Protein AF-A0A4P5X6A6-F1 (afdb_monomer_lite)

Radius of gyration: 24.71 Å; chains: 1; bounding box: 37×79×48 Å

pLDDT: mean 78.73, std 21.6, range [30.48, 98.06]

Secondary structure (DSSP, 8-state):
---PPPPP-----SS-EEE------SS-----PEEEPTTPPPPPPPPPPP---------EEEETTEEEEEEEETTEEEEEEEETTEEEEEE----TT-SS-SS--EEEEEEEEETTEEEEEEEEEETTEEEEEEEEE-SSSTT-EEEEEEEEES-SS---SEEEEESSS-SPPEEE---S-S-SSSSEEEEEEEEEETTEEEEEP-

Structure (mmCIF, N/CA/C/O backbone):
data_AF-A0A4P5X6A6-F1
#
_entry.id   AF-A0A4P5X6A6-F1
#
loop_
_atom_site.group_PDB
_atom_site.id
_atom_site.type_symbol
_atom_site.label_atom_id
_atom_site.label_alt_id
_atom_site.label_comp_id
_atom_site.label_asym_id
_atom_site.label_entity_id
_atom_site.label_seq_id
_atom_site.pdbx_PDB_ins_code
_atom_site.Cartn_x
_atom_site.Cartn_y
_atom_site.Cartn_z
_atom_site.occupancy
_atom_site.B_iso_or_equiv
_atom_site.auth_seq_id
_atom_site.auth_comp_id
_atom_site.auth_asym_id
_atom_site.auth_atom_id
_atom_site.pdbx_PDB_model_num
ATOM 1 N N . MET A 1 1 ? -6.624 35.171 -3.594 1.00 35.78 1 MET A N 1
ATOM 2 C CA . MET A 1 1 ? -7.248 35.382 -2.273 1.00 35.78 1 MET A CA 1
ATOM 3 C C . MET A 1 1 ? -6.678 36.661 -1.699 1.00 35.78 1 MET A C 1
ATOM 5 O O . MET A 1 1 ? -5.478 36.749 -1.488 1.00 35.78 1 MET A O 1
ATOM 9 N N . THR A 1 2 ? -7.523 37.675 -1.582 1.00 37.94 2 THR A N 1
ATOM 10 C CA . THR A 1 2 ? -7.227 38.998 -1.028 1.00 37.94 2 THR A CA 1
ATOM 11 C C . THR A 1 2 ? -7.145 38.894 0.495 1.00 37.94 2 THR A C 1
ATOM 13 O O . THR A 1 2 ? -8.166 38.686 1.143 1.00 37.94 2 THR A O 1
ATOM 16 N N . GLY A 1 3 ? -5.937 38.973 1.056 1.00 31.77 3 GLY A N 1
ATOM 17 C CA . GLY A 1 3 ? -5.718 38.988 2.503 1.00 31.77 3 GLY A CA 1
ATOM 18 C C . GLY A 1 3 ? -5.727 40.417 3.036 1.00 31.77 3 GLY A C 1
ATOM 19 O O . GLY A 1 3 ? -4.876 41.221 2.662 1.00 31.77 3 GLY A O 1
ATOM 20 N N . THR A 1 4 ? -6.699 40.731 3.885 1.00 30.48 4 THR A N 1
ATOM 21 C CA . THR A 1 4 ? -6.800 41.993 4.629 1.00 30.48 4 THR A CA 1
ATOM 22 C C . THR A 1 4 ? -5.603 42.143 5.581 1.00 30.48 4 THR A C 1
ATOM 24 O O . THR A 1 4 ? -5.330 41.204 6.331 1.00 30.48 4 THR A O 1
ATOM 27 N N . PRO A 1 5 ? -4.885 43.281 5.609 1.00 36.34 5 PRO A N 1
ATOM 28 C CA . PRO A 1 5 ? -3.840 43.505 6.604 1.00 36.34 5 PRO A CA 1
ATOM 29 C C . PRO A 1 5 ? -4.453 43.676 8.004 1.00 36.34 5 PRO A C 1
ATOM 31 O O . PRO A 1 5 ? -5.355 44.490 8.200 1.00 36.34 5 PRO A O 1
ATOM 34 N N . CYS A 1 6 ? -3.956 42.912 8.981 1.00 36.72 6 CYS A N 1
ATOM 35 C CA . CYS A 1 6 ? -4.233 43.144 10.399 1.00 36.72 6 CYS A CA 1
ATOM 36 C C . CYS A 1 6 ? -3.558 44.445 10.856 1.00 36.72 6 CYS A C 1
ATOM 38 O O . CYS A 1 6 ? -2.413 44.716 10.492 1.00 36.72 6 CYS A O 1
ATOM 40 N N . ASN A 1 7 ? -4.281 45.235 11.651 1.00 35.97 7 ASN A N 1
ATOM 41 C CA . ASN A 1 7 ? -3.861 46.550 12.134 1.00 35.97 7 ASN A CA 1
ATOM 42 C C . ASN A 1 7 ? -2.468 46.515 12.781 1.00 35.97 7 ASN A C 1
ATOM 44 O O . ASN A 1 7 ? -2.222 45.750 13.713 1.00 35.97 7 ASN A O 1
ATOM 48 N N . ALA A 1 8 ? -1.577 47.378 12.290 1.00 43.59 8 ALA A N 1
ATOM 49 C CA . ALA A 1 8 ? -0.299 47.670 12.919 1.00 43.59 8 ALA A CA 1
ATOM 50 C C . ALA A 1 8 ? -0.540 48.429 14.231 1.00 43.59 8 ALA A C 1
ATOM 52 O O . ALA A 1 8 ? -1.251 49.433 14.243 1.00 43.59 8 ALA A O 1
ATOM 53 N N . THR A 1 9 ? 0.064 47.976 15.325 1.00 41.62 9 THR A N 1
ATOM 54 C CA . THR A 1 9 ? 0.108 48.751 16.568 1.00 41.62 9 THR A CA 1
ATOM 55 C C . THR A 1 9 ? 1.337 49.656 16.512 1.00 41.62 9 THR A C 1
ATOM 57 O O . THR A 1 9 ? 2.466 49.170 16.554 1.00 41.62 9 THR A O 1
ATOM 60 N N . GLU A 1 10 ? 1.132 50.965 16.374 1.00 39.47 10 GLU A N 1
ATOM 61 C CA . GLU A 1 10 ? 2.205 51.959 16.470 1.00 39.47 10 GLU A CA 1
ATOM 62 C C . GLU A 1 10 ? 2.523 52.226 17.945 1.00 39.47 10 GLU A C 1
ATOM 64 O O . GLU A 1 10 ? 1.651 52.612 18.722 1.00 39.47 10 GLU A O 1
ATOM 69 N N . ALA A 1 11 ? 3.779 52.020 18.339 1.00 41.12 11 ALA A N 1
ATOM 70 C CA . ALA A 1 11 ? 4.297 52.480 19.620 1.00 41.12 11 ALA A CA 1
ATOM 71 C C . ALA A 1 11 ? 5.468 53.430 19.358 1.00 41.12 11 ALA A C 1
ATOM 73 O O . ALA A 1 11 ? 6.483 53.037 18.782 1.00 41.12 11 ALA A O 1
ATOM 74 N N . THR A 1 12 ? 5.316 54.684 19.779 1.00 37.91 12 THR A N 1
ATOM 75 C CA . THR A 1 12 ? 6.337 55.723 19.623 1.00 37.91 12 THR A CA 1
ATOM 76 C C . THR A 1 12 ? 7.118 55.853 20.923 1.00 37.91 12 THR A C 1
ATOM 78 O O . THR A 1 12 ? 6.620 56.405 21.901 1.00 37.91 12 THR A O 1
ATOM 81 N N . ALA A 1 13 ? 8.361 55.382 20.935 1.00 34.59 13 ALA A N 1
ATOM 82 C CA . ALA A 1 13 ? 9.333 55.749 21.956 1.00 34.59 13 ALA A CA 1
ATOM 83 C C . ALA A 1 13 ? 10.640 56.140 21.257 1.00 34.59 13 ALA A C 1
ATOM 85 O O . ALA A 1 13 ? 11.323 55.292 20.696 1.00 34.59 13 ALA A O 1
ATOM 86 N N . GLY A 1 14 ? 10.957 57.439 21.262 1.00 41.12 14 GLY A N 1
ATOM 87 C CA . GLY A 1 14 ? 12.254 57.974 20.835 1.00 41.12 14 GLY A CA 1
ATOM 88 C C . GLY A 1 14 ? 12.587 57.825 19.345 1.00 41.12 14 GLY A C 1
ATOM 89 O O . GLY A 1 14 ? 13.383 56.976 18.968 1.00 41.12 14 GLY A O 1
ATOM 90 N N . GLY A 1 15 ? 12.039 58.702 18.497 1.00 42.12 15 GLY A N 1
ATOM 91 C CA . GLY A 1 15 ? 12.625 59.077 17.195 1.00 42.12 15 GLY A CA 1
ATOM 92 C C . GLY A 1 15 ? 12.678 58.036 16.063 1.00 42.12 15 GLY A C 1
ATOM 93 O O . GLY A 1 15 ? 13.054 58.405 14.953 1.00 42.12 15 GLY A O 1
ATOM 94 N N . GLY A 1 16 ? 12.289 56.779 16.287 1.00 39.41 16 GLY A N 1
ATOM 95 C CA . GLY A 1 16 ? 12.224 55.733 15.260 1.00 39.41 16 GLY A CA 1
ATOM 96 C C . GLY A 1 16 ? 10.829 55.119 15.146 1.00 39.41 16 GLY A C 1
ATOM 97 O O . GLY A 1 16 ? 10.151 54.919 16.151 1.00 39.41 16 GLY A O 1
ATOM 98 N N . VAL A 1 17 ? 10.396 54.806 13.920 1.00 44.00 17 VAL A N 1
ATOM 99 C CA . VAL A 1 17 ? 9.145 54.073 13.672 1.00 44.00 17 VAL A CA 1
ATOM 100 C C . VAL A 1 17 ? 9.478 52.583 13.607 1.00 44.00 17 VAL A C 1
ATOM 102 O O . VAL A 1 17 ? 10.108 52.124 12.654 1.00 44.00 17 VAL A O 1
ATOM 105 N N . ALA A 1 18 ? 9.070 51.819 14.618 1.00 41.31 18 ALA A N 1
ATOM 106 C CA . ALA A 1 18 ? 9.156 50.363 14.592 1.00 41.31 18 ALA A CA 1
ATOM 107 C C . ALA A 1 18 ? 7.885 49.798 13.942 1.00 41.31 18 ALA A C 1
ATOM 109 O O . ALA A 1 18 ? 6.783 49.987 14.454 1.00 41.31 18 ALA A O 1
ATOM 110 N N . ARG A 1 19 ? 8.024 49.099 12.810 1.00 46.19 19 ARG A N 1
ATOM 111 C CA . ARG A 1 19 ? 6.928 48.332 12.200 1.00 46.19 19 ARG A CA 1
ATOM 112 C C . ARG A 1 19 ? 7.218 46.847 12.353 1.00 46.19 19 ARG A C 1
ATOM 114 O O . ARG A 1 19 ? 8.222 46.358 11.846 1.00 46.19 19 ARG A O 1
ATOM 121 N N . SER A 1 20 ? 6.333 46.141 13.050 1.00 41.19 20 SER A N 1
ATOM 122 C CA . SER A 1 20 ? 6.336 44.679 13.105 1.00 41.19 20 SER A CA 1
ATOM 123 C C . SER A 1 20 ? 5.473 44.137 11.968 1.00 41.19 20 SER A C 1
ATOM 125 O O . SER A 1 20 ? 4.327 44.554 11.813 1.00 41.19 20 SER A O 1
ATOM 127 N N . VAL A 1 21 ? 6.017 43.219 11.171 1.00 42.12 21 VAL A N 1
ATOM 128 C CA . VAL A 1 21 ? 5.261 42.465 10.163 1.00 42.12 21 VAL A CA 1
ATOM 129 C C . VAL A 1 21 ? 5.135 41.036 10.673 1.00 42.12 21 VAL A C 1
ATOM 131 O O . VAL A 1 21 ? 6.125 40.313 10.757 1.00 42.12 21 VAL A O 1
ATOM 134 N N . CYS A 1 22 ? 3.920 40.634 11.036 1.00 37.41 22 CYS A N 1
ATOM 135 C CA . CYS A 1 22 ? 3.631 39.270 11.465 1.00 37.41 22 CYS A CA 1
ATOM 136 C C . CYS A 1 22 ? 3.259 38.422 10.245 1.00 37.41 22 CYS A C 1
ATOM 138 O O . CYS A 1 22 ? 2.317 38.755 9.527 1.00 37.41 22 CYS A O 1
ATOM 140 N N . TYR A 1 23 ? 3.961 37.309 10.032 1.00 41.09 23 TYR A N 1
ATOM 141 C CA . TYR A 1 23 ? 3.514 36.271 9.105 1.00 41.09 23 TYR A CA 1
ATOM 142 C C . TYR A 1 23 ? 2.595 35.303 9.849 1.00 41.09 23 TYR A C 1
ATOM 144 O O . TYR A 1 23 ? 2.976 34.735 10.872 1.00 41.09 23 TYR A O 1
ATOM 152 N N . ALA A 1 24 ? 1.372 35.141 9.345 1.00 35.59 24 ALA A N 1
ATOM 153 C CA . ALA A 1 24 ? 0.435 34.156 9.856 1.00 35.59 24 ALA A CA 1
ATOM 154 C C . ALA A 1 24 ? 0.806 32.776 9.301 1.00 35.59 24 ALA A C 1
ATOM 156 O O . ALA A 1 24 ? 0.368 32.410 8.216 1.00 35.59 24 ALA A O 1
ATOM 157 N N . ASP A 1 25 ? 1.601 32.015 10.050 1.00 36.34 25 ASP A N 1
ATOM 158 C CA . ASP A 1 25 ? 1.483 30.561 10.023 1.00 36.34 25 ASP A CA 1
ATOM 159 C C . ASP A 1 25 ? 1.763 29.960 11.410 1.00 36.34 25 ASP A C 1
ATOM 161 O O . ASP A 1 25 ? 2.473 30.514 12.251 1.00 36.34 25 ASP A O 1
ATOM 165 N N . THR A 1 26 ? 1.084 28.858 11.677 1.00 40.47 26 THR A N 1
ATOM 166 C CA . THR A 1 26 ? 0.816 28.269 12.989 1.00 40.47 26 THR A CA 1
ATOM 167 C C . THR A 1 26 ? 2.043 27.620 13.658 1.00 40.47 26 THR A C 1
ATOM 169 O O . THR A 1 26 ? 2.194 26.406 13.585 1.00 40.47 26 THR A O 1
ATOM 172 N N . LYS A 1 27 ? 2.898 28.410 14.347 1.00 35.53 27 LYS A N 1
ATOM 173 C CA . LYS A 1 27 ? 3.743 28.108 15.557 1.00 35.53 27 LYS A CA 1
ATOM 174 C C . LYS A 1 27 ? 4.899 29.140 15.707 1.00 35.53 27 LYS A C 1
ATOM 176 O O . LYS A 1 27 ? 5.090 29.922 14.783 1.00 35.53 27 LYS A O 1
ATOM 181 N N . PRO A 1 28 ? 5.564 29.283 16.885 1.00 41.69 28 PRO A N 1
ATOM 182 C CA . PRO A 1 28 ? 5.933 30.588 17.440 1.00 41.69 28 PRO A CA 1
ATOM 183 C C . PRO A 1 28 ? 6.877 31.380 16.533 1.00 41.69 28 PRO A C 1
ATOM 185 O O . PRO A 1 28 ? 7.966 30.944 16.167 1.00 41.69 28 PRO A O 1
ATOM 188 N N . THR A 1 29 ? 6.390 32.564 16.187 1.00 43.66 29 THR A N 1
ATOM 189 C CA . THR A 1 29 ? 6.917 33.527 15.230 1.00 43.66 29 THR A CA 1
ATOM 190 C C . THR A 1 29 ? 8.286 34.051 15.663 1.00 43.66 29 THR A C 1
ATOM 192 O O . THR A 1 29 ? 8.416 34.655 16.728 1.00 43.66 29 THR A O 1
ATOM 195 N N . ALA A 1 30 ? 9.306 33.891 14.818 1.00 39.62 30 ALA A N 1
ATOM 196 C CA . ALA A 1 30 ? 10.508 34.711 14.907 1.00 39.62 30 ALA A CA 1
ATOM 197 C C . ALA A 1 30 ? 10.119 36.151 14.532 1.00 39.62 30 ALA A C 1
ATOM 199 O O . ALA A 1 30 ? 9.937 36.470 13.358 1.00 39.62 30 ALA A O 1
ATOM 200 N N . ALA A 1 31 ? 9.916 37.010 15.529 1.00 42.03 31 ALA A N 1
ATOM 201 C CA . ALA A 1 31 ? 9.681 38.428 15.301 1.00 42.03 31 ALA A CA 1
ATOM 202 C C . ALA A 1 31 ? 11.011 39.087 14.913 1.00 42.03 31 ALA A C 1
ATOM 204 O O . ALA A 1 31 ? 11.906 39.238 15.744 1.00 42.03 31 ALA A O 1
ATOM 205 N N . VAL A 1 32 ? 11.160 39.454 13.640 1.00 42.06 32 VAL A N 1
ATOM 206 C CA . VAL A 1 32 ? 12.306 40.242 13.175 1.00 42.06 32 VAL A CA 1
ATOM 207 C C . VAL A 1 32 ? 11.913 41.714 13.237 1.00 42.06 32 VAL A C 1
ATOM 209 O O . VAL A 1 32 ? 11.115 42.193 12.432 1.00 42.06 32 VAL A O 1
ATOM 212 N N . THR A 1 33 ? 12.444 42.431 14.225 1.00 42.72 33 THR A N 1
ATOM 213 C CA . THR A 1 33 ? 12.225 43.873 14.380 1.00 42.72 33 THR A CA 1
ATOM 214 C C . THR A 1 33 ? 13.242 44.637 13.542 1.00 42.72 33 THR A C 1
ATOM 216 O O . THR A 1 33 ? 14.444 44.529 13.774 1.00 42.72 33 THR A O 1
ATOM 219 N N . PHE A 1 34 ? 12.764 45.447 12.598 1.00 48.34 34 PHE A N 1
ATOM 220 C CA . PHE A 1 34 ? 13.597 46.375 11.836 1.00 48.34 34 PHE A CA 1
ATOM 221 C C . PHE A 1 34 ? 13.416 47.794 12.382 1.00 48.34 34 PHE A C 1
ATOM 223 O O . PHE A 1 34 ? 12.291 48.278 12.524 1.00 48.34 34 PHE A O 1
ATOM 230 N N . LEU A 1 35 ? 14.525 48.468 12.685 1.00 47.94 35 LEU A N 1
ATOM 231 C CA . LEU A 1 35 ? 14.535 49.892 13.010 1.00 47.94 35 LEU A CA 1
ATOM 232 C C . LEU A 1 35 ? 14.631 50.678 11.700 1.00 47.94 35 LEU A C 1
ATOM 234 O O . LEU A 1 35 ? 15.619 50.551 10.979 1.00 47.94 35 LEU A O 1
ATOM 238 N N . PHE A 1 36 ? 13.608 51.472 11.380 1.00 51.22 36 PHE A N 1
ATOM 239 C CA . PHE A 1 36 ? 13.600 52.307 10.180 1.00 51.22 36 PHE A CA 1
ATOM 240 C C . PHE A 1 36 ? 13.950 53.758 10.510 1.00 51.22 36 PHE A C 1
ATOM 242 O O . PHE A 1 36 ? 13.357 54.372 11.399 1.00 51.22 36 PHE A O 1
ATOM 249 N N . THR A 1 37 ? 14.878 54.321 9.736 1.00 51.16 37 THR A N 1
ATOM 250 C CA . THR A 1 37 ? 15.124 55.766 9.659 1.00 51.16 37 THR A CA 1
ATOM 251 C C . THR A 1 37 ? 14.249 56.355 8.542 1.00 51.16 37 THR A C 1
ATOM 253 O O . THR A 1 37 ? 14.224 55.784 7.445 1.00 51.16 37 THR A O 1
ATOM 256 N N . PRO A 1 38 ? 13.522 57.467 8.759 1.00 43.59 38 PRO A N 1
ATOM 257 C CA . PRO A 1 38 ? 12.720 58.092 7.707 1.00 43.59 38 PRO A CA 1
ATOM 258 C C . PRO A 1 38 ? 13.607 58.533 6.529 1.00 43.59 38 PRO A C 1
ATOM 260 O O . PRO A 1 38 ? 14.575 59.259 6.734 1.00 43.59 38 PRO A O 1
ATOM 263 N N . GLY A 1 39 ? 13.275 58.108 5.304 1.00 55.97 39 GLY A N 1
ATOM 264 C CA . GLY A 1 39 ? 13.970 58.509 4.068 1.00 55.97 39 GLY A CA 1
ATOM 265 C C . GLY A 1 39 ? 14.885 57.454 3.431 1.00 55.97 39 GLY A C 1
ATOM 266 O O . GLY A 1 39 ? 15.361 57.672 2.319 1.00 55.97 39 GLY A O 1
ATOM 267 N N . SER A 1 40 ? 15.097 56.302 4.073 1.00 56.34 40 SER A N 1
ATOM 268 C CA . SER A 1 40 ? 15.884 55.208 3.486 1.00 56.34 40 SER A CA 1
ATOM 269 C C . SER A 1 40 ? 15.032 54.311 2.575 1.00 56.34 40 SER A C 1
ATOM 271 O O . SER A 1 40 ? 13.907 53.964 2.950 1.00 56.34 40 SER A O 1
ATOM 273 N N . PRO A 1 41 ? 15.541 53.889 1.399 1.00 61.41 41 PRO A N 1
ATOM 274 C CA . PRO A 1 41 ? 14.861 52.900 0.570 1.00 61.41 41 PRO A CA 1
ATOM 275 C C . PRO A 1 41 ? 14.731 51.581 1.339 1.00 61.41 41 PRO A C 1
ATOM 277 O O . PRO A 1 41 ? 15.654 51.163 2.040 1.00 61.41 41 PRO A O 1
ATOM 280 N N . MET A 1 42 ? 13.570 50.935 1.220 1.00 62.59 42 MET A N 1
ATOM 281 C CA . MET A 1 42 ? 13.309 49.668 1.898 1.00 62.59 42 MET A CA 1
ATOM 282 C C . MET A 1 42 ? 14.333 48.625 1.415 1.00 62.59 42 MET A C 1
ATOM 284 O O . MET A 1 42 ? 14.453 48.434 0.201 1.00 62.59 42 MET A O 1
ATOM 288 N N . PRO A 1 43 ? 15.083 47.959 2.311 1.00 70.94 43 PRO A N 1
ATOM 289 C CA . PRO A 1 43 ? 15.965 46.885 1.885 1.00 70.94 43 PRO A CA 1
ATOM 290 C C . PRO A 1 43 ? 15.127 45.761 1.253 1.00 70.94 43 PRO A C 1
ATOM 292 O O . PRO A 1 43 ? 13.996 45.519 1.696 1.00 70.94 43 PRO A O 1
ATOM 295 N N . PRO A 1 44 ? 15.645 45.075 0.218 1.00 74.81 44 PRO A N 1
ATOM 296 C CA . PRO A 1 44 ? 14.966 43.919 -0.347 1.00 74.81 44 PRO A CA 1
ATOM 297 C C . PRO A 1 44 ? 14.751 42.883 0.757 1.00 74.81 44 PRO A C 1
ATOM 299 O O . PRO A 1 44 ? 15.645 42.632 1.568 1.00 74.81 44 PRO A O 1
ATOM 302 N N . LEU A 1 45 ? 13.550 42.303 0.800 1.00 69.94 45 LEU A N 1
ATOM 303 C CA . LEU A 1 45 ? 13.254 41.229 1.740 1.00 69.94 45 LEU A CA 1
ATOM 304 C C . LEU A 1 45 ? 14.279 40.102 1.538 1.00 69.94 45 LEU A C 1
ATOM 306 O O . LEU A 1 45 ? 14.552 39.741 0.387 1.00 69.94 45 LEU A O 1
ATOM 310 N N . PRO A 1 46 ? 14.851 39.543 2.618 1.00 76.44 46 PRO A N 1
ATOM 311 C CA . PRO A 1 46 ? 15.684 38.361 2.486 1.00 76.44 46 PRO A CA 1
ATOM 312 C C . PRO A 1 46 ? 14.850 37.240 1.846 1.00 76.44 46 PRO A C 1
ATOM 314 O O . PRO A 1 46 ? 13.648 37.143 2.126 1.00 76.44 46 PRO A O 1
ATOM 317 N N . PRO A 1 47 ? 15.448 36.399 0.981 1.00 73.38 47 PRO A N 1
ATOM 318 C CA . PRO A 1 47 ? 14.752 35.229 0.472 1.00 73.38 47 PRO A CA 1
ATOM 319 C C . PRO A 1 47 ? 14.258 34.396 1.662 1.00 73.38 47 PRO A C 1
ATOM 321 O O . PRO A 1 47 ? 14.952 34.338 2.686 1.00 73.38 47 PRO A O 1
ATOM 324 N N . PRO A 1 48 ? 13.072 33.766 1.563 1.00 69.62 48 PRO A N 1
ATOM 325 C CA . PRO A 1 48 ? 12.627 32.867 2.613 1.00 69.62 48 PRO A CA 1
ATOM 326 C C . PRO A 1 48 ? 13.734 31.833 2.852 1.00 69.62 48 PRO A C 1
ATOM 328 O O . PRO A 1 48 ? 14.351 31.375 1.880 1.00 69.62 48 PRO A O 1
ATOM 331 N N . PRO A 1 49 ? 14.029 31.483 4.117 1.00 68.38 49 PRO A N 1
ATOM 332 C CA . PRO A 1 49 ? 14.982 30.422 4.388 1.00 68.38 49 PRO A CA 1
ATOM 333 C C . PRO A 1 49 ? 14.556 29.181 3.591 1.00 68.38 49 PRO A C 1
ATOM 335 O O . PRO A 1 49 ? 13.349 28.935 3.469 1.00 68.38 49 PRO A O 1
ATOM 338 N N . PRO A 1 50 ? 15.503 28.411 3.017 1.00 65.44 50 PRO A N 1
ATOM 339 C CA . PRO A 1 50 ? 15.156 27.136 2.409 1.00 65.44 50 PRO A CA 1
ATOM 340 C C . PRO A 1 50 ? 14.331 26.362 3.431 1.00 65.44 50 PRO A C 1
ATOM 342 O O . PRO A 1 50 ? 14.709 26.319 4.605 1.00 65.44 50 PRO A O 1
ATOM 345 N N . ALA A 1 51 ? 13.178 25.837 3.007 1.00 56.38 51 ALA A N 1
ATOM 346 C CA . ALA A 1 51 ? 12.318 25.070 3.892 1.00 56.38 51 ALA A CA 1
ATOM 347 C C . ALA A 1 51 ? 13.198 24.027 4.587 1.00 56.38 51 ALA A C 1
ATOM 349 O O . ALA A 1 51 ? 13.805 23.185 3.918 1.00 56.38 51 ALA A O 1
ATOM 350 N N . ALA A 1 52 ? 13.336 24.141 5.912 1.00 46.28 52 ALA A N 1
ATOM 351 C CA . ALA A 1 52 ? 14.019 23.122 6.688 1.00 46.28 52 ALA A CA 1
ATOM 352 C C . ALA A 1 52 ? 13.389 21.775 6.304 1.00 46.28 52 ALA A C 1
ATOM 354 O O . ALA A 1 52 ? 12.170 21.749 6.087 1.00 46.28 52 ALA A O 1
ATOM 355 N N . PRO A 1 53 ? 14.167 20.682 6.179 1.00 43.72 53 PRO A N 1
ATOM 356 C CA . PRO A 1 53 ? 13.588 19.368 5.971 1.00 43.72 53 PRO A CA 1
ATOM 357 C C . PRO A 1 53 ? 12.545 19.174 7.066 1.00 43.72 53 PRO A C 1
ATOM 359 O O . PRO A 1 53 ? 12.894 19.060 8.239 1.00 43.72 53 PRO A O 1
ATOM 362 N N . GLN A 1 54 ? 11.261 19.245 6.710 1.00 47.88 54 GLN A N 1
ATOM 363 C CA . GLN A 1 54 ? 10.219 18.895 7.651 1.00 47.88 54 GLN A CA 1
ATOM 364 C C . GLN A 1 54 ? 10.512 17.442 7.987 1.00 47.88 54 GLN A C 1
ATOM 366 O O . GLN A 1 54 ? 10.478 16.591 7.094 1.00 47.88 54 GLN A O 1
ATOM 371 N N . GLU A 1 55 ? 10.866 17.168 9.242 1.00 45.16 55 GLU A N 1
ATOM 372 C CA . GLU A 1 55 ? 10.793 15.823 9.789 1.00 45.16 55 GLU A CA 1
ATOM 373 C C . GLU A 1 55 ? 9.345 15.385 9.597 1.00 45.16 55 GLU A C 1
ATOM 375 O O . GLU A 1 55 ? 8.450 15.702 10.380 1.00 45.16 55 GLU A O 1
ATOM 380 N N . ARG A 1 56 ? 9.080 14.749 8.456 1.00 56.84 56 ARG A N 1
ATOM 381 C CA . ARG A 1 56 ? 7.780 14.187 8.144 1.00 56.84 56 ARG A CA 1
ATOM 382 C C . ARG A 1 56 ? 7.639 13.017 9.092 1.00 56.84 56 ARG A C 1
ATOM 384 O O . ARG A 1 56 ? 8.152 11.935 8.813 1.00 56.84 56 ARG A O 1
ATOM 391 N N . HIS A 1 57 ? 7.017 13.270 10.244 1.00 64.56 57 HIS A N 1
ATOM 392 C CA . HIS A 1 57 ? 6.601 12.218 11.157 1.00 64.56 57 HIS A CA 1
ATOM 393 C C . HIS A 1 57 ? 5.951 11.123 10.323 1.00 64.56 57 HIS A C 1
ATOM 395 O O . HIS A 1 57 ? 5.058 11.406 9.518 1.00 64.56 57 HIS A O 1
ATOM 401 N N . ALA A 1 58 ? 6.456 9.899 10.469 1.00 77.38 58 ALA A N 1
ATOM 402 C CA . ALA A 1 58 ? 5.968 8.793 9.677 1.00 77.38 58 ALA A CA 1
ATOM 403 C C . ALA A 1 58 ? 4.454 8.657 9.908 1.00 77.38 58 ALA A C 1
ATOM 405 O O . ALA A 1 58 ? 4.024 8.549 11.063 1.00 77.38 58 ALA A O 1
ATOM 406 N N . PRO A 1 59 ? 3.632 8.726 8.852 1.00 84.56 59 PRO A N 1
ATOM 407 C CA . PRO A 1 59 ? 2.194 8.695 9.015 1.00 84.56 59 PRO A CA 1
ATOM 408 C C . PRO A 1 59 ? 1.735 7.390 9.651 1.00 84.56 59 PRO A C 1
ATOM 410 O O . PRO A 1 59 ? 2.345 6.333 9.483 1.00 84.56 59 PRO A O 1
ATOM 413 N N . ARG A 1 60 ? 0.619 7.478 10.367 1.00 91.75 60 ARG A N 1
ATOM 414 C CA . ARG A 1 60 ? -0.045 6.346 11.002 1.00 91.75 60 ARG A CA 1
ATOM 415 C C . ARG A 1 60 ? -1.537 6.434 10.724 1.00 91.75 60 ARG A C 1
ATOM 417 O O . ARG A 1 60 ? -2.125 7.506 10.871 1.00 91.75 60 ARG A O 1
ATOM 424 N N . LEU A 1 61 ? -2.135 5.310 10.350 1.00 93.88 61 LEU A N 1
ATOM 425 C CA . LEU A 1 61 ? -3.585 5.135 10.293 1.00 93.88 61 LEU A CA 1
ATOM 426 C C . LEU A 1 61 ? -3.998 4.062 11.294 1.00 93.88 61 LEU A C 1
ATOM 428 O O . LEU A 1 61 ? -3.323 3.043 11.436 1.00 93.88 61 LEU A O 1
ATOM 432 N N . THR A 1 62 ? -5.131 4.268 11.953 1.00 95.12 62 THR A N 1
ATOM 433 C CA . THR A 1 62 ? -5.756 3.264 12.815 1.00 95.12 62 THR A CA 1
ATOM 434 C C . THR A 1 62 ? -7.182 2.996 12.354 1.00 95.12 62 THR A C 1
ATOM 436 O O . THR A 1 62 ? -7.881 3.896 11.891 1.00 95.12 62 THR A O 1
ATOM 439 N N . HIS A 1 63 ? -7.616 1.743 12.472 1.00 95.88 63 HIS A N 1
ATOM 440 C CA . HIS A 1 63 ? -8.986 1.325 12.189 1.00 95.88 63 HIS A CA 1
ATOM 441 C C . HIS A 1 63 ? -9.356 0.157 13.097 1.00 95.88 63 HIS A C 1
ATOM 443 O O . HIS A 1 63 ? -8.897 -0.964 12.891 1.00 95.88 63 HIS A O 1
ATOM 449 N N . GLY A 1 64 ? -10.150 0.430 14.133 1.00 95.69 64 GLY A N 1
ATOM 450 C CA . GLY A 1 64 ? -10.406 -0.542 15.194 1.00 95.69 64 GLY A CA 1
ATOM 451 C C . GLY A 1 64 ? -9.106 -0.964 15.885 1.00 95.69 64 GLY A C 1
ATOM 452 O O . GLY A 1 64 ? -8.385 -0.128 16.427 1.00 95.69 64 GLY A O 1
ATOM 453 N N . ARG A 1 65 ? -8.812 -2.262 15.845 1.00 97.50 65 ARG A N 1
ATOM 454 C CA . ARG A 1 65 ? -7.602 -2.901 16.385 1.00 97.50 65 ARG A CA 1
ATOM 455 C C . ARG A 1 65 ? -6.432 -2.892 15.406 1.00 97.50 65 ARG A C 1
ATOM 457 O O . ARG A 1 65 ? -5.320 -3.263 15.789 1.00 97.50 65 ARG A O 1
ATOM 464 N N . ALA A 1 66 ? -6.684 -2.524 14.150 1.00 97.94 66 ALA A N 1
ATOM 465 C CA . ALA A 1 66 ? -5.665 -2.480 13.120 1.00 97.94 66 ALA A CA 1
ATOM 466 C C . ALA A 1 66 ? -4.916 -1.151 13.118 1.00 97.94 66 ALA A C 1
ATOM 468 O O . ALA A 1 66 ? -5.490 -0.066 13.247 1.00 97.94 66 ALA A O 1
ATOM 469 N N . GLU A 1 67 ? -3.616 -1.255 12.901 1.00 97.81 67 GLU A N 1
ATOM 470 C CA . GLU A 1 67 ? -2.690 -0.147 12.799 1.00 97.81 67 GLU A CA 1
ATOM 471 C C . GLU A 1 67 ? -1.850 -0.311 11.536 1.00 97.81 67 GLU A C 1
ATOM 473 O O . GLU A 1 67 ? -1.292 -1.379 11.286 1.00 97.81 67 GLU A O 1
ATOM 478 N N . LEU A 1 68 ? -1.759 0.761 10.756 1.00 97.69 68 LEU A N 1
ATOM 479 C CA . LEU A 1 68 ? -0.868 0.888 9.616 1.00 97.69 68 LEU A CA 1
ATOM 480 C C . LEU A 1 68 ? 0.183 1.950 9.937 1.00 97.69 68 LEU A C 1
ATOM 482 O O . LEU A 1 68 ? -0.155 3.117 10.153 1.00 97.69 68 LEU A O 1
ATOM 486 N N . THR A 1 69 ? 1.447 1.542 9.938 1.00 96.56 69 THR A N 1
ATOM 487 C CA . THR A 1 69 ? 2.603 2.416 10.157 1.00 96.56 69 THR A CA 1
ATOM 488 C C . THR A 1 69 ? 3.517 2.428 8.948 1.00 96.56 69 THR A C 1
ATOM 490 O O . THR A 1 69 ? 3.543 1.485 8.155 1.00 96.56 69 THR A O 1
ATOM 493 N N . PHE A 1 70 ? 4.281 3.510 8.830 1.00 95.44 70 PHE A N 1
ATOM 494 C CA . PHE A 1 70 ? 5.298 3.675 7.805 1.00 95.44 70 PHE A CA 1
ATOM 495 C C . PHE A 1 70 ? 6.665 3.866 8.45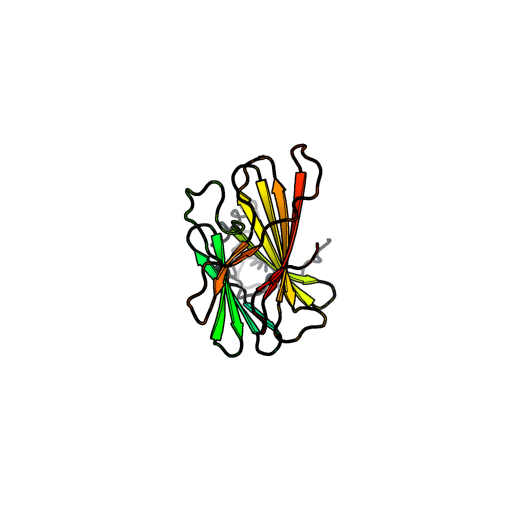2 1.00 95.44 70 PHE A C 1
ATOM 497 O O . PHE A 1 70 ? 6.790 4.442 9.531 1.00 95.44 70 PHE A O 1
ATOM 504 N N . SER A 1 71 ? 7.703 3.396 7.781 1.00 94.19 71 SER A N 1
ATOM 505 C CA . SER A 1 71 ? 9.097 3.627 8.144 1.00 94.19 71 SER A CA 1
ATOM 506 C C . SER A 1 71 ? 9.892 3.900 6.875 1.00 94.19 71 SER A C 1
ATOM 508 O O . SER A 1 71 ? 9.499 3.512 5.770 1.00 94.19 71 SER A O 1
ATOM 510 N N . ARG A 1 72 ? 11.000 4.634 6.999 1.00 91.94 72 ARG A N 1
ATOM 511 C CA . ARG A 1 72 ? 11.831 4.928 5.836 1.00 91.94 72 ARG A CA 1
ATOM 512 C C . ARG A 1 72 ? 12.801 3.772 5.591 1.00 91.94 72 ARG A C 1
ATOM 514 O O . ARG A 1 72 ? 13.600 3.456 6.465 1.00 91.94 72 ARG A O 1
ATOM 521 N N . HIS A 1 73 ? 12.740 3.173 4.404 1.00 90.62 73 HIS A N 1
ATOM 522 C CA . HIS A 1 73 ? 13.642 2.123 3.940 1.00 90.62 73 HIS A CA 1
ATOM 523 C C . HIS A 1 73 ? 14.446 2.643 2.743 1.00 90.62 73 HIS A C 1
ATOM 525 O O . HIS A 1 73 ? 13.997 2.619 1.596 1.00 90.62 73 HIS A O 1
ATOM 531 N N . GLY A 1 74 ? 15.627 3.201 3.023 1.00 89.75 74 GLY A N 1
ATOM 532 C CA . GLY A 1 74 ? 16.437 3.880 2.013 1.00 89.75 74 GLY A CA 1
ATOM 533 C C . GLY A 1 74 ? 15.690 5.057 1.378 1.00 89.75 74 GLY A C 1
ATOM 534 O O . GLY A 1 74 ? 15.367 6.046 2.039 1.00 89.75 74 GLY A O 1
ATOM 535 N N . ASP A 1 75 ? 15.409 4.950 0.082 1.00 88.81 75 ASP A N 1
ATOM 536 C CA . ASP A 1 75 ? 14.775 5.990 -0.725 1.00 88.81 75 ASP A CA 1
ATOM 537 C C . ASP A 1 75 ? 13.243 5.888 -0.796 1.00 88.81 75 ASP A C 1
ATOM 539 O O . ASP A 1 75 ? 12.633 6.738 -1.442 1.00 88.81 75 ASP A O 1
ATOM 543 N N . ARG A 1 76 ? 12.604 4.921 -0.121 1.00 92.25 76 ARG A N 1
ATOM 544 C CA . ARG A 1 76 ? 11.146 4.696 -0.173 1.00 92.25 76 ARG A CA 1
ATOM 545 C C . ARG A 1 76 ? 10.532 4.335 1.173 1.00 92.25 76 ARG A C 1
ATOM 547 O O . ARG A 1 76 ? 11.215 3.984 2.129 1.00 92.25 76 ARG A O 1
ATOM 554 N N . TRP A 1 77 ? 9.223 4.482 1.267 1.00 94.75 77 TRP A N 1
ATOM 555 C CA . TRP A 1 77 ? 8.447 4.112 2.434 1.00 94.75 77 TRP A CA 1
ATOM 556 C C . TRP A 1 77 ? 8.191 2.610 2.423 1.00 94.75 77 TRP A C 1
ATOM 558 O O . TRP A 1 77 ? 7.662 2.086 1.451 1.00 94.75 77 TRP A O 1
ATOM 568 N N . GLN A 1 78 ? 8.536 1.959 3.527 1.00 96.12 78 GLN A N 1
ATOM 569 C CA . GLN A 1 78 ? 8.031 0.643 3.882 1.00 96.12 78 GLN A CA 1
ATOM 570 C C . GLN A 1 78 ? 6.785 0.834 4.746 1.00 96.12 78 GLN A C 1
ATOM 572 O O . GLN A 1 78 ? 6.716 1.790 5.528 1.00 96.12 78 GLN A O 1
ATOM 577 N N . HIS A 1 79 ? 5.812 -0.068 4.641 1.00 96.69 79 HIS A N 1
ATOM 578 C CA . HIS A 1 79 ? 4.637 -0.039 5.505 1.00 96.69 79 HIS A CA 1
ATOM 579 C C . HIS A 1 79 ? 4.351 -1.377 6.164 1.00 96.69 79 HIS A C 1
ATOM 581 O O . HIS A 1 79 ? 4.595 -2.447 5.608 1.00 96.69 79 HIS A O 1
ATOM 587 N N . ARG A 1 80 ? 3.781 -1.301 7.364 1.00 97.44 80 ARG A N 1
ATOM 588 C CA . ARG A 1 80 ? 3.455 -2.452 8.200 1.00 97.44 80 ARG A CA 1
ATOM 589 C C . ARG A 1 80 ? 2.027 -2.352 8.700 1.00 97.44 80 ARG A C 1
ATOM 591 O O . ARG A 1 80 ? 1.620 -1.317 9.219 1.00 97.44 80 ARG A O 1
ATOM 598 N N . VAL A 1 81 ? 1.291 -3.454 8.585 1.00 98.06 81 VAL A N 1
ATOM 599 C CA . VAL A 1 81 ? -0.037 -3.629 9.176 1.00 98.06 81 VAL A CA 1
ATOM 600 C C . VAL A 1 81 ? 0.072 -4.561 10.373 1.00 98.06 81 VAL A C 1
ATOM 602 O O . VAL A 1 81 ? 0.596 -5.675 10.268 1.00 98.06 81 VAL A O 1
ATOM 605 N N . ALA A 1 82 ? -0.439 -4.111 11.512 1.00 97.69 82 ALA A N 1
ATOM 606 C CA . ALA A 1 82 ? -0.541 -4.890 12.735 1.00 97.69 82 ALA A CA 1
ATOM 607 C C . ALA A 1 82 ? -1.979 -4.892 13.265 1.00 97.69 82 ALA A C 1
ATOM 609 O O . ALA A 1 82 ? -2.706 -3.923 13.073 1.00 97.69 82 ALA A O 1
ATOM 610 N N . ILE A 1 83 ? -2.375 -5.966 13.946 1.00 97.25 83 ILE A N 1
ATOM 611 C CA . ILE A 1 83 ? -3.666 -6.099 14.632 1.00 97.25 83 ILE A CA 1
ATOM 612 C C . ILE A 1 83 ? -3.386 -6.491 16.072 1.00 97.25 83 ILE A C 1
ATOM 614 O O . ILE A 1 83 ? -2.650 -7.449 16.315 1.00 97.25 83 ILE A O 1
ATOM 618 N N . ASP A 1 84 ? -3.927 -5.730 17.023 1.00 96.56 84 ASP A N 1
ATOM 619 C CA . ASP A 1 84 ? -3.640 -5.915 18.452 1.00 96.56 84 ASP A CA 1
ATOM 620 C C . ASP A 1 84 ? -2.117 -5.943 18.730 1.00 96.56 84 ASP A C 1
ATOM 622 O O . ASP A 1 84 ? -1.603 -6.752 19.503 1.00 96.56 84 ASP A O 1
ATOM 626 N N . GLY A 1 85 ? -1.362 -5.100 18.010 1.00 95.12 85 GLY A N 1
ATOM 627 C CA . GLY A 1 85 ? 0.103 -5.011 18.078 1.00 95.12 85 GLY A CA 1
ATOM 628 C C . GLY A 1 85 ? 0.872 -6.155 17.399 1.00 95.12 85 GLY A C 1
ATOM 629 O O . GLY A 1 85 ? 2.096 -6.082 17.268 1.00 95.12 85 GLY A O 1
ATOM 630 N N . ARG A 1 86 ? 0.194 -7.201 16.914 1.00 95.31 86 ARG A N 1
ATOM 631 C CA . ARG A 1 86 ? 0.821 -8.320 16.195 1.00 95.31 86 ARG A CA 1
ATOM 632 C C . ARG A 1 86 ? 0.898 -8.011 14.710 1.00 95.31 86 ARG A C 1
ATOM 634 O O . ARG A 1 86 ? -0.102 -7.659 14.097 1.00 95.31 86 ARG A O 1
ATOM 641 N N . MET A 1 87 ? 2.087 -8.142 14.128 1.00 95.38 87 MET A N 1
ATOM 642 C CA . MET A 1 87 ? 2.272 -7.951 12.689 1.00 95.38 87 MET A CA 1
ATOM 643 C C . MET A 1 87 ? 1.419 -8.951 11.905 1.00 95.38 87 MET A C 1
ATOM 645 O O . MET A 1 87 ? 1.455 -10.142 12.196 1.00 95.38 87 MET A O 1
ATOM 649 N N . VAL A 1 88 ? 0.705 -8.458 10.897 1.00 95.75 88 VAL A N 1
ATOM 650 C CA . VAL A 1 88 ? 0.003 -9.274 9.899 1.00 95.75 88 VAL A CA 1
ATOM 651 C C . VAL A 1 88 ? 0.792 -9.283 8.598 1.00 95.75 88 VAL A C 1
ATOM 653 O O . VAL A 1 88 ? 1.040 -10.347 8.035 1.00 95.75 88 VAL A O 1
ATOM 656 N N . ALA A 1 89 ? 1.218 -8.102 8.145 1.00 97.00 89 ALA A N 1
ATOM 657 C CA . ALA A 1 89 ? 1.972 -7.936 6.914 1.00 97.00 89 ALA A CA 1
ATOM 658 C C . ALA A 1 89 ? 2.951 -6.762 7.010 1.00 97.00 89 ALA A C 1
ATOM 660 O O . ALA A 1 89 ? 2.638 -5.735 7.612 1.00 97.00 89 ALA A O 1
ATOM 661 N N . GLU A 1 90 ? 4.101 -6.896 6.365 1.00 97.19 90 GLU A N 1
ATOM 662 C CA . GLU A 1 90 ? 5.087 -5.833 6.176 1.00 97.19 90 GLU A CA 1
ATOM 663 C C . GLU A 1 90 ? 5.548 -5.847 4.721 1.00 97.19 90 GLU A C 1
ATOM 665 O O . GLU A 1 90 ? 5.822 -6.920 4.173 1.00 97.19 90 GLU A O 1
ATOM 670 N N . SER A 1 91 ? 5.554 -4.684 4.066 1.00 97.38 91 SER A N 1
ATOM 671 C CA . SER A 1 91 ? 5.964 -4.601 2.666 1.00 97.38 91 SER A CA 1
ATOM 672 C C . SER A 1 91 ? 7.449 -4.928 2.525 1.00 97.38 91 SER A C 1
ATOM 674 O O . SER A 1 91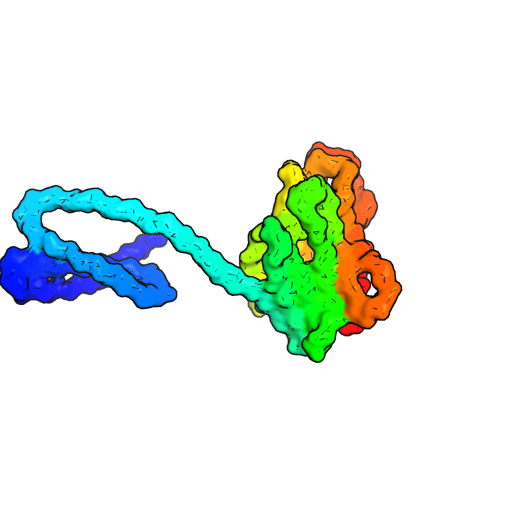 ? 8.280 -4.557 3.358 1.00 97.38 91 SER A O 1
ATOM 676 N N . ILE A 1 92 ? 7.783 -5.665 1.470 1.00 95.50 92 ILE A N 1
ATOM 677 C CA . ILE A 1 92 ? 9.164 -5.958 1.101 1.00 95.50 92 ILE A CA 1
ATOM 678 C C . ILE A 1 92 ? 9.619 -4.881 0.129 1.00 95.50 92 ILE A C 1
ATOM 680 O O . ILE A 1 92 ? 9.040 -4.725 -0.950 1.00 95.50 92 ILE A O 1
ATOM 684 N N . GLU A 1 93 ? 10.668 -4.172 0.525 1.00 93.06 93 GLU A N 1
ATOM 685 C CA . GLU A 1 93 ? 11.282 -3.103 -0.246 1.00 93.06 93 GLU A CA 1
ATOM 686 C C . GLU A 1 93 ? 12.667 -3.541 -0.723 1.00 93.06 93 GLU A C 1
ATOM 688 O O . GLU A 1 93 ? 13.546 -3.860 0.079 1.00 93.06 93 GLU A O 1
ATOM 693 N N . ASP A 1 94 ? 12.881 -3.531 -2.037 1.00 86.69 94 ASP A N 1
ATOM 694 C CA . ASP A 1 94 ? 14.219 -3.726 -2.593 1.00 86.69 94 ASP A CA 1
ATOM 695 C C . ASP A 1 94 ? 15.066 -2.453 -2.460 1.00 86.69 94 ASP A C 1
ATOM 697 O O . ASP A 1 94 ? 14.560 -1.340 -2.283 1.00 86.69 94 ASP A O 1
ATOM 701 N N . GLY A 1 95 ? 16.384 -2.612 -2.587 1.00 75.81 95 GLY A N 1
ATOM 702 C CA . GLY A 1 95 ? 17.319 -1.491 -2.597 1.00 75.81 95 GLY A CA 1
ATOM 703 C C . GLY A 1 95 ? 17.149 -0.558 -3.811 1.00 75.81 95 GLY A C 1
ATOM 704 O O . GLY A 1 95 ? 16.556 -0.934 -4.825 1.00 75.81 95 GLY A O 1
ATOM 705 N N . PRO A 1 96 ? 17.750 0.645 -3.768 1.00 74.00 96 PRO A N 1
ATOM 706 C CA . PRO A 1 96 ? 17.573 1.691 -4.785 1.00 74.00 96 PRO A CA 1
ATOM 707 C C . PRO A 1 96 ? 18.065 1.301 -6.190 1.00 74.00 96 PRO A C 1
ATOM 709 O O . PRO A 1 96 ? 17.684 1.923 -7.176 1.00 74.00 96 PRO A O 1
ATOM 712 N N . ALA A 1 97 ? 18.899 0.262 -6.302 1.00 77.50 97 ALA A N 1
ATOM 713 C CA . ALA A 1 97 ? 19.376 -0.262 -7.581 1.00 77.50 97 ALA A CA 1
ATOM 714 C C . ALA A 1 97 ? 18.337 -1.132 -8.316 1.00 77.50 97 ALA A C 1
ATOM 716 O O . ALA A 1 97 ? 18.497 -1.405 -9.508 1.00 77.50 97 ALA A O 1
ATOM 717 N N . ALA A 1 98 ? 17.281 -1.586 -7.633 1.00 79.75 98 ALA A N 1
ATOM 718 C CA . ALA A 1 98 ? 16.250 -2.409 -8.245 1.00 79.75 98 ALA A CA 1
ATOM 719 C C . ALA A 1 98 ? 15.397 -1.567 -9.200 1.00 79.75 98 ALA A C 1
ATOM 721 O O . ALA A 1 98 ? 14.611 -0.713 -8.791 1.00 79.75 98 ALA A O 1
ATOM 722 N N . ARG A 1 99 ? 15.530 -1.845 -10.500 1.00 80.75 99 ARG A N 1
ATOM 723 C CA . ARG A 1 99 ? 14.740 -1.191 -11.552 1.00 80.75 99 ARG A CA 1
ATOM 724 C C . ARG A 1 99 ? 13.238 -1.435 -11.392 1.00 80.75 99 ARG A C 1
ATOM 726 O O . ARG A 1 99 ? 12.447 -0.539 -11.669 1.00 80.75 99 ARG A O 1
ATOM 733 N N . TRP A 1 100 ? 12.877 -2.639 -10.952 1.00 86.19 100 TRP A N 1
ATOM 734 C CA . TRP A 1 100 ? 11.514 -3.056 -10.635 1.00 86.19 100 TRP A CA 1
ATOM 735 C C . TRP A 1 100 ? 11.505 -3.683 -9.245 1.00 86.19 100 TRP A C 1
ATOM 737 O O . TRP A 1 100 ? 11.813 -4.867 -9.124 1.00 86.19 100 TRP A O 1
ATOM 747 N N . PRO A 1 101 ? 11.236 -2.883 -8.207 1.00 85.69 101 PRO A N 1
ATOM 748 C CA . PRO A 1 101 ? 11.207 -3.377 -6.839 1.00 85.69 101 PRO A CA 1
ATOM 749 C C . PRO A 1 101 ? 10.031 -4.329 -6.587 1.00 85.69 101 PRO A C 1
ATOM 751 O O . PRO A 1 101 ? 9.016 -4.288 -7.283 1.00 85.69 101 PRO A O 1
ATOM 754 N N . ALA A 1 102 ? 10.157 -5.147 -5.545 1.00 91.25 102 ALA A N 1
ATOM 755 C CA . ALA A 1 102 ? 9.160 -6.104 -5.080 1.00 91.25 102 ALA A CA 1
ATOM 756 C C . ALA A 1 102 ? 7.817 -5.455 -4.693 1.00 91.25 102 ALA A C 1
ATOM 758 O O . ALA A 1 102 ? 6.775 -6.112 -4.772 1.00 91.25 102 ALA A O 1
ATOM 759 N N . SER A 1 103 ? 7.835 -4.177 -4.312 1.00 93.94 103 SER A N 1
ATOM 760 C CA . SER A 1 103 ? 6.663 -3.359 -3.986 1.00 93.94 103 SER A CA 1
ATOM 761 C C . SER A 1 103 ? 6.754 -1.986 -4.662 1.00 93.94 103 SER A C 1
ATOM 763 O O . SER A 1 103 ? 7.853 -1.574 -5.040 1.00 93.94 103 SER A O 1
ATOM 765 N N . PRO A 1 104 ? 5.638 -1.249 -4.839 1.00 93.88 104 PRO A N 1
ATOM 766 C CA . PRO A 1 104 ? 5.669 0.094 -5.413 1.00 93.88 104 PRO A CA 1
ATOM 767 C C . PRO A 1 104 ? 6.679 0.991 -4.681 1.00 93.88 104 PRO A C 1
ATOM 769 O O . PRO A 1 104 ? 6.598 1.096 -3.461 1.00 93.88 104 PRO A O 1
ATOM 772 N N . PRO A 1 105 ? 7.595 1.680 -5.386 1.00 94.12 105 PRO A N 1
ATOM 773 C CA . PRO A 1 105 ? 8.616 2.525 -4.764 1.00 94.12 105 PRO A CA 1
ATOM 774 C C . PRO A 1 105 ? 8.020 3.844 -4.268 1.00 94.12 105 PRO A C 1
ATOM 776 O O . PRO A 1 105 ? 8.243 4.897 -4.863 1.00 94.12 105 PRO A O 1
ATOM 779 N N . LEU A 1 106 ? 7.209 3.798 -3.215 1.00 94.69 106 LEU A N 1
ATOM 780 C CA . LEU A 1 106 ? 6.507 4.961 -2.677 1.00 94.69 106 LEU A CA 1
ATOM 781 C C . LEU A 1 106 ? 7.510 5.904 -2.003 1.00 94.69 106 LEU A C 1
ATOM 783 O O . LEU A 1 106 ? 7.977 5.651 -0.897 1.00 94.69 106 LEU A O 1
ATOM 787 N N . VAL A 1 107 ? 7.872 7.000 -2.663 1.00 93.69 107 VAL A N 1
ATOM 788 C CA . VAL A 1 107 ? 8.898 7.930 -2.169 1.00 93.69 107 VAL A CA 1
ATOM 789 C C . VAL A 1 107 ? 8.306 9.049 -1.327 1.00 93.69 107 VAL A C 1
ATOM 791 O O . VAL A 1 107 ? 8.963 9.488 -0.381 1.00 93.69 107 VAL A O 1
ATOM 794 N 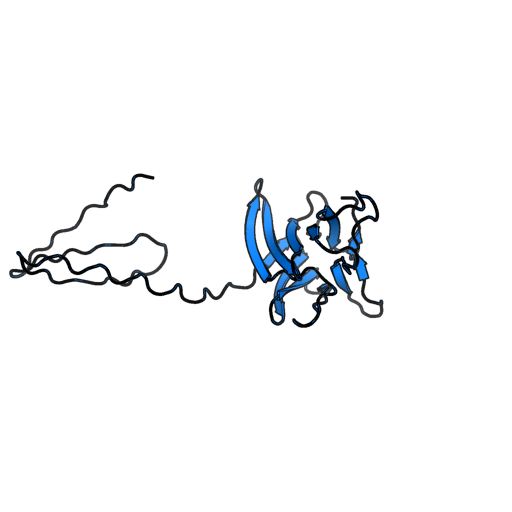N . ASP A 1 108 ? 7.075 9.459 -1.632 1.00 93.06 108 ASP A N 1
ATOM 795 C CA . ASP A 1 108 ? 6.359 10.533 -0.953 1.00 93.06 108 ASP A CA 1
ATOM 796 C C . ASP A 1 108 ? 4.992 10.053 -0.465 1.00 93.06 108 ASP A C 1
ATOM 798 O O . ASP A 1 108 ? 4.363 9.194 -1.088 1.00 93.06 108 ASP A O 1
ATOM 802 N N . LEU A 1 109 ? 4.563 10.585 0.675 1.00 93.19 109 LEU A N 1
ATOM 803 C CA . LEU A 1 109 ? 3.393 10.127 1.414 1.00 93.19 109 LEU A CA 1
ATOM 804 C C . LEU A 1 109 ? 2.720 11.326 2.082 1.00 93.19 109 LEU A C 1
ATOM 806 O O . LEU A 1 109 ? 3.378 12.126 2.748 1.00 93.19 109 LEU A O 1
ATOM 810 N N . SER A 1 110 ? 1.405 11.433 1.925 1.00 91.50 110 SER A N 1
ATOM 811 C CA . SER A 1 110 ? 0.582 12.474 2.532 1.00 91.50 110 SER A CA 1
ATOM 812 C C . SER A 1 110 ? -0.693 11.890 3.133 1.00 91.50 110 SER A C 1
ATOM 814 O O . SER A 1 110 ? -1.227 10.881 2.671 1.00 91.50 110 SER A O 1
ATOM 816 N N . THR A 1 111 ? -1.180 12.522 4.198 1.00 90.88 111 THR A N 1
ATOM 817 C CA . THR A 1 111 ? -2.503 12.255 4.766 1.00 90.88 111 THR A CA 1
ATOM 818 C C . THR A 1 111 ? -3.509 13.243 4.192 1.00 90.88 111 THR A C 1
ATOM 820 O O . THR A 1 111 ? -3.238 14.435 4.063 1.00 90.88 111 THR A O 1
ATOM 823 N N . ALA A 1 112 ? -4.700 12.753 3.877 1.00 88.69 112 ALA A N 1
ATOM 824 C CA . ALA A 1 112 ? -5.834 13.557 3.456 1.00 88.69 112 ALA A CA 1
ATOM 825 C C . ALA A 1 112 ? -7.112 13.044 4.123 1.00 88.69 112 ALA A C 1
ATOM 827 O O . ALA A 1 112 ? -7.197 11.887 4.530 1.00 88.69 112 ALA A O 1
ATOM 828 N N . THR A 1 113 ? -8.130 13.894 4.198 1.00 88.81 113 THR A N 1
ATOM 829 C CA . THR A 1 113 ? -9.488 13.464 4.543 1.00 88.81 113 THR A CA 1
ATOM 830 C C . THR A 1 113 ? -10.328 13.512 3.277 1.00 88.81 113 THR A C 1
ATOM 832 O O . THR A 1 113 ? -10.611 14.592 2.765 1.00 88.81 113 THR A O 1
ATOM 835 N N . ILE A 1 114 ? -10.727 12.349 2.763 1.00 84.19 114 ILE A N 1
ATOM 836 C CA . ILE A 1 114 ? -11.520 12.215 1.535 1.00 84.19 114 ILE A CA 1
ATOM 837 C C . ILE A 1 114 ? -12.871 11.619 1.918 1.00 84.19 114 ILE A C 1
ATOM 839 O O . ILE A 1 114 ? -12.927 10.581 2.572 1.00 84.19 114 ILE A O 1
ATOM 843 N N . ALA A 1 115 ? -13.965 12.302 1.567 1.00 83.44 115 ALA A N 1
ATOM 844 C CA . ALA A 1 115 ? -15.328 11.903 1.943 1.00 83.44 115 ALA A CA 1
ATOM 845 C C . ALA A 1 115 ? -15.482 11.587 3.452 1.00 83.44 115 ALA A C 1
ATOM 847 O O . ALA A 1 115 ? -16.131 10.619 3.842 1.00 83.44 115 ALA A O 1
ATOM 848 N N . GLY A 1 116 ? -14.834 12.389 4.308 1.00 83.25 116 GLY A N 1
ATOM 849 C CA . GLY A 1 116 ? -14.865 12.223 5.766 1.00 83.25 116 GLY A CA 1
ATOM 850 C C . GLY A 1 116 ? -13.994 11.087 6.314 1.00 83.25 116 GLY A C 1
ATOM 851 O O . GLY A 1 116 ? -14.047 10.817 7.510 1.00 83.25 116 GLY A O 1
ATOM 852 N N . ARG A 1 117 ? -13.184 10.425 5.478 1.00 84.81 117 ARG A N 1
ATOM 853 C CA . ARG A 1 117 ? -12.306 9.321 5.884 1.00 84.81 117 ARG A CA 1
ATOM 854 C C . ARG A 1 117 ? -10.845 9.708 5.773 1.00 84.81 117 ARG A C 1
ATOM 856 O O . ARG A 1 117 ? -10.413 10.241 4.748 1.00 84.81 117 ARG A O 1
ATOM 863 N N . GLN A 1 118 ? -10.080 9.387 6.810 1.00 90.50 118 GLN A N 1
ATOM 864 C CA . GLN A 1 118 ? -8.633 9.522 6.758 1.00 90.50 118 GLN A CA 1
ATOM 865 C C . GLN A 1 118 ? -8.085 8.567 5.692 1.00 90.50 118 GLN A C 1
ATOM 867 O O . GLN A 1 118 ? -8.342 7.364 5.716 1.00 90.50 118 GLN A O 1
ATOM 872 N N . THR A 1 119 ? -7.371 9.137 4.736 1.00 92.69 119 THR A N 1
ATOM 873 C CA . THR A 1 119 ? -6.798 8.466 3.575 1.00 92.69 119 THR A CA 1
ATOM 874 C C . THR A 1 119 ? -5.319 8.789 3.533 1.00 92.69 119 THR A C 1
ATOM 876 O O . THR A 1 119 ? -4.922 9.938 3.729 1.00 92.69 119 THR A O 1
ATOM 879 N N . LEU A 1 120 ? -4.496 7.784 3.274 1.00 95.38 120 LEU A N 1
ATOM 880 C CA . LEU A 1 120 ? -3.107 7.992 2.907 1.00 95.38 120 LEU A CA 1
ATOM 881 C C . LEU A 1 120 ? -2.976 7.939 1.398 1.00 95.38 120 LEU A C 1
ATOM 883 O O . LEU A 1 120 ? -3.458 7.005 0.762 1.00 95.38 120 LEU A O 1
ATOM 887 N N . VAL A 1 121 ? -2.300 8.936 0.847 1.00 95.50 121 VAL A N 1
ATOM 888 C CA . VAL A 1 121 ? -1.956 8.995 -0.565 1.00 95.50 121 VAL A CA 1
ATOM 889 C C . VAL A 1 121 ? -0.446 8.941 -0.674 1.00 95.50 121 VAL A C 1
ATOM 891 O O . VAL A 1 121 ? 0.260 9.702 -0.014 1.00 95.50 121 VAL A O 1
ATOM 894 N N . ALA A 1 122 ? 0.054 8.041 -1.506 1.00 95.62 122 ALA A N 1
ATOM 895 C CA . ALA A 1 122 ? 1.478 7.888 -1.735 1.00 95.62 122 ALA A CA 1
ATOM 896 C C . ALA A 1 122 ? 1.790 7.932 -3.224 1.00 95.62 122 ALA A C 1
ATOM 898 O O . ALA A 1 122 ? 0.979 7.503 -4.045 1.00 95.62 122 ALA A O 1
ATOM 899 N N . VAL A 1 123 ? 2.976 8.422 -3.569 1.00 96.75 123 VAL A N 1
ATOM 900 C CA . VAL A 1 123 ? 3.463 8.455 -4.950 1.00 96.75 123 VAL A CA 1
ATOM 901 C C . VAL A 1 123 ? 4.898 7.962 -5.039 1.00 96.75 123 VAL A C 1
ATOM 903 O O . VAL A 1 123 ? 5.683 8.087 -4.099 1.00 96.75 123 VAL A O 1
ATOM 906 N N . GLY A 1 124 ? 5.232 7.374 -6.182 1.00 94.31 124 GLY A N 1
ATOM 907 C CA . GLY A 1 124 ? 6.491 6.682 -6.411 1.00 94.31 124 GLY A CA 1
ATOM 908 C C . GLY A 1 124 ? 6.922 6.673 -7.868 1.00 94.31 124 GLY A C 1
ATOM 909 O O . GLY A 1 124 ? 6.112 6.904 -8.768 1.00 94.31 124 GLY A O 1
ATOM 910 N N . LEU A 1 125 ? 8.199 6.374 -8.105 1.00 91.88 125 LEU A N 1
ATOM 911 C CA . LEU A 1 125 ? 8.779 6.287 -9.445 1.00 91.88 125 LEU A CA 1
ATOM 912 C C . LEU A 1 125 ? 9.652 5.039 -9.594 1.00 91.88 125 LEU A C 1
ATOM 914 O O . LEU A 1 125 ? 10.482 4.754 -8.737 1.00 91.88 125 LEU A O 1
ATOM 918 N N . ALA A 1 126 ? 9.510 4.344 -10.725 1.00 90.06 126 ALA A N 1
ATOM 919 C CA . ALA A 1 126 ? 10.460 3.329 -11.187 1.00 90.06 126 ALA A CA 1
ATOM 920 C C . ALA A 1 126 ? 10.820 3.604 -12.654 1.00 90.06 126 ALA A C 1
ATOM 922 O O . ALA A 1 126 ? 10.009 3.408 -13.569 1.00 90.06 126 ALA A O 1
ATOM 923 N N . GLY A 1 127 ? 12.024 4.129 -12.894 1.00 88.25 127 GLY A N 1
ATOM 924 C CA . GLY A 1 127 ? 12.418 4.631 -14.211 1.00 88.25 127 GLY A CA 1
ATOM 925 C C . GLY A 1 127 ? 11.473 5.739 -14.696 1.00 88.25 127 GLY A C 1
ATOM 926 O O . GLY A 1 127 ? 11.386 6.797 -14.086 1.00 88.25 127 GLY A O 1
ATOM 927 N N . ARG A 1 128 ? 10.752 5.493 -15.798 1.00 90.50 128 ARG A N 1
ATOM 928 C CA . ARG A 1 128 ? 9.748 6.422 -16.365 1.00 90.50 128 ARG A CA 1
ATOM 929 C C . ARG A 1 128 ? 8.321 6.165 -15.869 1.00 90.50 128 ARG A C 1
ATOM 931 O O . ARG A 1 128 ? 7.391 6.839 -16.310 1.00 90.50 128 ARG A O 1
ATOM 938 N N . SER A 1 129 ? 8.132 5.151 -15.032 1.00 92.56 129 SER A N 1
ATOM 939 C CA . SER A 1 129 ? 6.808 4.712 -14.603 1.00 92.56 129 SER A CA 1
ATOM 940 C C . SER A 1 129 ? 6.431 5.357 -13.282 1.00 92.56 129 SER A C 1
ATOM 942 O O . SER A 1 129 ? 7.251 5.426 -12.368 1.00 92.56 129 SER A O 1
ATOM 944 N N . HIS A 1 130 ? 5.187 5.817 -13.203 1.00 94.81 130 HIS A N 1
ATOM 945 C CA . HIS A 1 130 ? 4.648 6.508 -12.037 1.00 94.81 130 HIS A CA 1
ATOM 946 C C . HIS A 1 130 ? 3.754 5.565 -11.256 1.00 94.81 130 HIS A C 1
ATOM 948 O O . HIS A 1 130 ? 2.903 4.908 -11.852 1.00 94.81 130 HIS A O 1
ATOM 954 N N . PHE A 1 131 ? 3.931 5.531 -9.944 1.00 96.31 131 PHE A N 1
ATOM 955 C CA . PHE A 1 131 ? 3.113 4.766 -9.017 1.00 96.31 131 PHE A CA 1
ATOM 956 C C . PHE A 1 131 ? 2.334 5.723 -8.133 1.00 96.31 131 PHE A C 1
ATOM 958 O O . PHE A 1 131 ? 2.866 6.740 -7.688 1.00 96.31 131 PHE A O 1
ATOM 965 N N . SER A 1 132 ? 1.093 5.364 -7.849 1.00 97.19 132 SER A N 1
ATOM 966 C CA . SER A 1 132 ? 0.274 6.016 -6.842 1.00 97.19 132 SER A CA 1
ATOM 967 C C . SER A 1 132 ? -0.442 4.967 -6.009 1.00 97.19 132 SER A C 1
ATOM 969 O O . SER A 1 132 ? -0.908 3.964 -6.5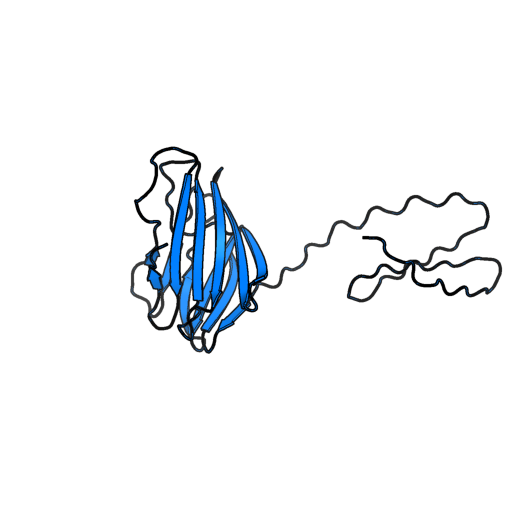50 1.00 97.19 132 SER A O 1
ATOM 971 N N . ALA A 1 133 ? -0.562 5.218 -4.713 1.00 97.38 133 ALA A N 1
ATOM 972 C CA . ALA A 1 133 ? -1.347 4.409 -3.800 1.00 97.38 133 ALA A CA 1
ATOM 973 C C . ALA A 1 133 ? -2.364 5.286 -3.070 1.00 97.38 133 ALA A C 1
ATOM 975 O O . ALA A 1 133 ? -2.028 6.385 -2.630 1.00 97.38 133 ALA A O 1
ATOM 976 N N . SER A 1 134 ? -3.577 4.770 -2.912 1.00 96.75 134 SER A N 1
ATOM 977 C CA . SER A 1 134 ? -4.563 5.238 -1.941 1.00 96.75 134 SER A CA 1
ATOM 978 C C . SER A 1 134 ? -4.760 4.139 -0.906 1.00 96.75 134 SER A C 1
ATOM 980 O O . SER A 1 134 ? -4.926 2.969 -1.261 1.00 96.75 134 SER A O 1
ATOM 982 N N . ILE A 1 135 ? -4.692 4.496 0.374 1.00 97.62 135 ILE A N 1
ATOM 983 C CA . ILE A 1 135 ? -4.852 3.553 1.478 1.00 97.62 135 ILE A CA 1
ATOM 984 C C . ILE A 1 135 ? -5.876 4.106 2.459 1.00 97.62 135 ILE A C 1
ATOM 986 O O . ILE A 1 135 ? -5.726 5.216 2.975 1.00 97.62 135 ILE A O 1
ATOM 990 N N . THR A 1 136 ? -6.922 3.327 2.721 1.00 96.94 136 THR A N 1
ATOM 991 C CA . THR A 1 136 ? -8.054 3.739 3.560 1.00 96.94 136 THR A CA 1
ATOM 992 C C . THR A 1 136 ? -8.493 2.624 4.504 1.00 96.94 136 THR A C 1
ATOM 994 O O . THR A 1 136 ? -8.284 1.447 4.213 1.00 96.94 136 THR A O 1
ATOM 997 N N . PRO A 1 137 ? -9.140 2.945 5.636 1.00 96.25 137 PRO A N 1
ATOM 998 C CA . PRO A 1 137 ? -9.959 1.977 6.356 1.00 96.25 137 PRO A CA 1
ATOM 999 C C . PRO A 1 137 ? -11.018 1.353 5.436 1.00 96.25 137 PRO A C 1
ATOM 1001 O O . PRO A 1 137 ? -11.724 2.068 4.718 1.00 96.25 137 PRO A O 1
ATOM 1004 N N . HIS A 1 138 ? -11.160 0.027 5.459 1.00 95.38 138 HIS A N 1
ATOM 1005 C CA . HIS A 1 138 ? -12.151 -0.662 4.637 1.00 95.38 138 HIS A CA 1
ATOM 1006 C C . HIS A 1 138 ? -13.573 -0.238 5.048 1.00 95.38 138 HIS A C 1
ATOM 1008 O O . HIS A 1 138 ? -13.889 -0.243 6.240 1.00 95.38 138 HIS A O 1
ATOM 1014 N N . PRO A 1 139 ? -14.471 0.076 4.093 1.00 91.62 139 PRO A N 1
ATOM 1015 C CA . PRO A 1 139 ? -15.780 0.670 4.387 1.00 91.62 139 PRO A CA 1
ATOM 1016 C C . PRO A 1 139 ? -16.691 -0.196 5.262 1.00 91.62 139 PRO A C 1
ATOM 1018 O O . PRO A 1 139 ? -17.507 0.336 6.006 1.00 91.62 139 PRO A O 1
ATOM 1021 N N . THR A 1 140 ? -16.591 -1.518 5.128 1.00 93.00 140 THR A N 1
ATOM 1022 C CA . THR A 1 140 ? -17.523 -2.479 5.746 1.00 93.00 140 THR A CA 1
ATOM 1023 C C . THR A 1 140 ? -16.836 -3.576 6.551 1.00 93.00 140 THR A C 1
ATOM 1025 O O . THR A 1 140 ? -17.517 -4.386 7.171 1.00 93.00 140 THR A O 1
ATOM 1028 N N . ARG A 1 141 ? -15.497 -3.630 6.538 1.00 95.06 141 ARG A N 1
ATOM 1029 C CA . ARG A 1 141 ? -14.737 -4.670 7.242 1.00 95.06 141 ARG A CA 1
ATOM 1030 C C . ARG A 1 141 ? -13.967 -4.009 8.380 1.00 95.06 141 ARG A C 1
ATOM 1032 O O . ARG A 1 141 ? -13.175 -3.103 8.103 1.00 95.06 141 ARG A O 1
ATOM 1039 N N . PRO A 1 142 ? -14.213 -4.401 9.639 1.00 95.44 142 PRO A N 1
ATOM 1040 C CA . PRO A 1 142 ? -13.432 -3.896 10.756 1.00 95.44 142 PRO A CA 1
ATOM 1041 C C . PRO A 1 142 ? -11.978 -4.357 10.628 1.00 95.44 142 PRO A C 1
ATOM 1043 O O . PRO A 1 142 ? -11.685 -5.341 9.945 1.00 95.44 142 PRO A O 1
ATOM 1046 N N . ASP A 1 143 ? -11.068 -3.627 11.271 1.00 97.50 143 ASP A N 1
ATOM 1047 C CA . ASP A 1 143 ? -9.652 -3.997 11.400 1.00 97.50 143 ASP A CA 1
ATOM 1048 C C . ASP A 1 143 ? -8.934 -4.252 10.059 1.00 97.50 143 ASP A C 1
ATOM 1050 O O . ASP A 1 143 ? -7.932 -4.958 9.992 1.00 97.50 143 ASP A O 1
ATOM 1054 N N . THR A 1 144 ? -9.466 -3.705 8.966 1.00 97.81 144 THR A N 1
ATOM 1055 C CA . THR A 1 144 ? -9.005 -3.980 7.605 1.00 97.81 144 THR A CA 1
ATOM 1056 C C . THR A 1 144 ? -8.696 -2.679 6.883 1.00 97.81 144 THR A C 1
ATOM 1058 O O . THR A 1 144 ? -9.528 -1.772 6.857 1.00 97.81 144 THR A O 1
ATOM 1061 N N . PHE A 1 145 ? -7.537 -2.601 6.236 1.00 98.00 145 PHE A N 1
ATOM 1062 C CA . PHE A 1 145 ? -7.196 -1.517 5.318 1.00 98.00 145 PHE A CA 1
ATOM 1063 C C . PHE A 1 145 ? -7.396 -1.955 3.865 1.00 98.00 145 PHE A C 1
ATOM 1065 O O . PHE A 1 145 ? -7.108 -3.098 3.501 1.00 98.00 145 PHE A O 1
ATOM 1072 N N . LEU A 1 146 ? -7.889 -1.035 3.043 1.00 97.50 146 LEU A N 1
ATOM 1073 C CA . LEU A 1 146 ? -7.999 -1.136 1.595 1.00 97.50 146 LEU A CA 1
ATOM 1074 C C . LEU A 1 146 ? -6.817 -0.421 0.950 1.00 97.50 146 LEU A C 1
ATOM 1076 O O . LEU A 1 146 ? -6.580 0.749 1.237 1.00 97.50 146 LEU A O 1
ATOM 1080 N N . PHE A 1 147 ? -6.109 -1.130 0.078 1.00 98.00 147 PHE A N 1
ATOM 1081 C CA . PHE A 1 147 ? -5.008 -0.619 -0.722 1.00 98.00 147 PHE A CA 1
ATOM 1082 C C . PHE A 1 147 ? -5.432 -0.600 -2.184 1.00 98.00 147 PHE A C 1
ATOM 1084 O O . PHE A 1 147 ? -5.785 -1.636 -2.748 1.00 98.00 147 PHE A O 1
ATOM 1091 N N . GLU A 1 148 ? -5.351 0.570 -2.798 1.00 97.38 148 GLU A N 1
ATOM 1092 C CA . GLU A 1 148 ? -5.614 0.777 -4.216 1.00 97.38 148 GLU A CA 1
ATOM 1093 C C . GLU A 1 148 ? -4.344 1.324 -4.850 1.00 97.38 148 GLU A C 1
ATOM 1095 O O . GLU A 1 148 ? -3.946 2.461 -4.590 1.00 97.38 148 GLU A O 1
ATOM 1100 N N . ILE A 1 149 ? -3.680 0.499 -5.654 1.00 97.25 149 ILE A N 1
ATOM 1101 C CA . ILE A 1 149 ? -2.424 0.859 -6.298 1.00 97.25 149 ILE A CA 1
ATOM 1102 C C . ILE A 1 149 ? -2.665 1.019 -7.787 1.00 97.25 149 ILE A C 1
ATOM 1104 O O . ILE A 1 149 ? -3.215 0.125 -8.425 1.00 97.25 149 ILE A O 1
ATOM 1108 N N . ALA A 1 150 ? -2.190 2.121 -8.352 1.00 95.75 150 ALA A N 1
ATOM 1109 C CA . ALA A 1 150 ? -2.143 2.327 -9.787 1.00 95.75 150 ALA A CA 1
ATOM 1110 C C . ALA A 1 150 ? -0.709 2.608 -10.233 1.00 95.75 150 ALA A C 1
ATOM 1112 O O . ALA A 1 150 ? 0.066 3.266 -9.537 1.00 95.75 150 ALA A O 1
ATOM 1113 N N . ALA A 1 151 ? -0.366 2.126 -11.422 1.00 94.44 151 ALA A N 1
ATOM 1114 C CA . ALA A 1 151 ? 0.901 2.413 -12.064 1.00 94.44 151 ALA A CA 1
ATOM 1115 C C . ALA A 1 151 ? 0.680 2.830 -13.518 1.00 94.44 151 ALA A C 1
ATOM 1117 O O . ALA A 1 151 ? 0.074 2.100 -14.303 1.00 94.44 151 ALA A O 1
ATOM 1118 N N . ARG A 1 152 ? 1.208 3.995 -13.903 1.00 94.44 152 ARG A N 1
ATOM 1119 C CA . ARG A 1 152 ? 1.353 4.388 -15.306 1.00 94.44 152 ARG A CA 1
ATOM 1120 C C . ARG A 1 152 ? 2.695 3.870 -15.800 1.00 94.44 152 ARG A C 1
ATOM 1122 O O . ARG A 1 152 ? 3.732 4.466 -15.508 1.00 94.44 152 ARG A O 1
ATOM 1129 N N . ILE A 1 153 ? 2.674 2.762 -16.530 1.00 92.62 153 ILE A N 1
ATOM 1130 C CA . ILE A 1 153 ? 3.883 2.063 -16.960 1.00 92.62 153 ILE A CA 1
ATOM 1131 C C . ILE A 1 153 ? 4.290 2.438 -18.381 1.00 92.62 153 ILE A C 1
ATOM 1133 O O . ILE A 1 153 ? 3.456 2.601 -19.275 1.00 92.62 153 ILE A O 1
ATOM 1137 N N . HIS A 1 154 ? 5.602 2.543 -18.574 1.00 91.44 154 HIS A N 1
ATOM 1138 C CA . HIS A 1 154 ? 6.256 2.818 -19.857 1.00 91.44 154 HIS A CA 1
ATOM 1139 C C . HIS A 1 154 ? 7.136 1.652 -20.335 1.00 91.44 154 HIS A C 1
ATOM 1141 O O . HIS A 1 154 ? 7.889 1.811 -21.291 1.00 91.44 154 HIS A O 1
ATOM 1147 N N . ASP A 1 155 ? 7.048 0.499 -19.673 1.00 86.50 155 ASP A N 1
ATOM 1148 C CA . ASP A 1 155 ? 7.850 -0.694 -19.934 1.00 86.50 155 ASP A CA 1
ATOM 1149 C C . ASP A 1 155 ? 6.976 -1.954 -19.863 1.00 86.50 155 ASP A C 1
ATOM 1151 O O . ASP A 1 155 ? 6.065 -2.023 -19.036 1.00 86.50 155 ASP A O 1
ATOM 1155 N N . ARG A 1 156 ? 7.239 -2.926 -20.743 1.00 78.25 156 ARG A N 1
ATOM 1156 C CA . ARG A 1 156 ? 6.500 -4.192 -20.822 1.00 78.25 156 ARG A CA 1
ATOM 1157 C C . AR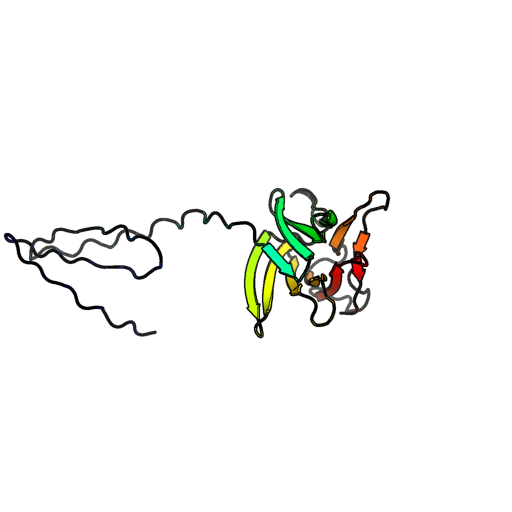G A 1 156 ? 6.962 -5.193 -19.770 1.00 78.25 156 ARG A C 1
ATOM 1159 O O . ARG A 1 156 ? 6.114 -5.906 -19.245 1.00 78.25 156 ARG A O 1
ATOM 1166 N N . ASP A 1 157 ? 8.243 -5.180 -19.408 1.00 75.50 157 ASP A N 1
ATOM 1167 C CA . ASP A 1 157 ? 8.847 -6.153 -18.485 1.00 75.50 157 ASP A CA 1
ATOM 1168 C C . ASP A 1 157 ? 8.828 -5.656 -17.032 1.00 75.50 157 ASP A C 1
ATOM 1170 O O . ASP A 1 157 ? 9.710 -5.950 -16.222 1.00 75.50 157 ASP A O 1
ATOM 1174 N N . ALA A 1 158 ? 7.827 -4.841 -16.697 1.00 77.75 158 ALA A N 1
ATOM 1175 C CA . ALA A 1 158 ? 7.670 -4.321 -15.356 1.00 77.75 158 ALA A CA 1
ATOM 1176 C C . ALA A 1 158 ? 7.284 -5.461 -14.404 1.00 77.75 158 ALA A C 1
ATOM 1178 O O . ALA A 1 158 ? 6.192 -6.022 -14.500 1.00 77.75 158 ALA A O 1
ATOM 1179 N N . GLY A 1 159 ? 8.175 -5.786 -13.464 1.00 83.88 159 GLY A N 1
ATOM 1180 C CA . GLY A 1 159 ? 7.912 -6.722 -12.372 1.00 83.88 159 GLY A CA 1
ATOM 1181 C C . GLY A 1 159 ? 6.935 -6.129 -11.358 1.00 83.88 159 GLY A C 1
ATOM 1182 O O . GLY A 1 159 ? 7.316 -5.872 -10.223 1.00 83.88 159 GLY A O 1
ATOM 1183 N N . LEU A 1 160 ? 5.688 -5.889 -11.764 1.00 91.38 160 LEU A N 1
ATOM 1184 C CA . LEU A 1 160 ? 4.683 -5.182 -10.974 1.00 91.38 160 LEU A CA 1
ATOM 1185 C C . LEU A 1 160 ? 4.131 -6.021 -9.825 1.00 91.38 160 LEU A C 1
ATOM 1187 O O . LEU A 1 160 ? 4.111 -7.255 -9.866 1.00 91.38 160 LEU A O 1
ATOM 1191 N N . GLY A 1 161 ? 3.633 -5.320 -8.817 1.00 94.25 161 GLY A N 1
ATOM 1192 C CA . GLY A 1 161 ? 2.917 -5.897 -7.696 1.00 94.25 161 GLY A CA 1
ATOM 1193 C C . GLY A 1 161 ? 3.312 -5.271 -6.371 1.00 94.25 161 GLY A C 1
ATOM 1194 O O . GLY A 1 161 ? 4.152 -4.377 -6.323 1.00 94.25 161 GLY A O 1
ATOM 1195 N N . SER A 1 162 ? 2.682 -5.763 -5.312 1.00 96.50 162 SER A N 1
ATOM 1196 C CA . SER A 1 162 ? 3.023 -5.470 -3.922 1.00 96.50 162 SER A CA 1
ATOM 1197 C C . SER A 1 162 ? 3.403 -6.778 -3.236 1.00 96.50 162 SER A C 1
ATOM 1199 O O . SER A 1 162 ? 2.611 -7.725 -3.270 1.00 96.50 162 SER A O 1
ATOM 1201 N N . THR A 1 163 ? 4.585 -6.839 -2.626 1.00 96.50 163 THR A N 1
ATOM 1202 C CA . THR A 1 163 ? 5.110 -8.058 -1.996 1.00 96.50 163 THR A CA 1
ATOM 1203 C C . THR A 1 163 ? 5.236 -7.869 -0.492 1.00 96.50 163 THR A C 1
ATOM 1205 O O . THR A 1 163 ? 5.677 -6.821 -0.032 1.00 96.50 163 THR A O 1
ATOM 1208 N N . TYR A 1 164 ? 4.861 -8.889 0.278 1.00 96.50 164 TYR A N 1
ATOM 1209 C CA . TYR A 1 164 ? 4.776 -8.815 1.731 1.00 96.50 164 TYR A CA 1
ATOM 1210 C C . TYR A 1 164 ? 5.402 -10.016 2.425 1.00 96.50 164 TYR A C 1
ATOM 1212 O O . TYR A 1 164 ? 5.190 -11.161 2.020 1.00 96.50 164 TYR A O 1
ATOM 1220 N N . ALA A 1 165 ? 6.087 -9.745 3.532 1.00 95.12 165 ALA A N 1
ATOM 1221 C CA . ALA A 1 165 ? 6.325 -10.726 4.580 1.00 95.12 165 ALA A CA 1
ATOM 1222 C C . ALA A 1 165 ? 5.095 -10.784 5.503 1.00 95.12 165 ALA A C 1
ATOM 1224 O O . ALA A 1 165 ? 4.488 -9.751 5.790 1.00 95.12 165 ALA A O 1
ATOM 1225 N N . THR A 1 166 ? 4.720 -11.975 5.975 1.00 93.50 166 THR A N 1
ATOM 1226 C CA . THR A 1 166 ? 3.539 -12.189 6.834 1.00 93.50 166 THR A CA 1
ATOM 1227 C C . THR A 1 166 ? 3.904 -12.893 8.136 1.00 93.50 166 THR A C 1
ATOM 1229 O O . THR A 1 166 ? 4.870 -13.656 8.175 1.00 93.50 166 THR A O 1
ATOM 1232 N N . ALA A 1 167 ? 3.110 -12.687 9.192 1.00 88.00 167 ALA A N 1
ATOM 1233 C CA . ALA A 1 167 ? 3.257 -13.405 10.460 1.00 88.00 167 ALA A CA 1
ATOM 1234 C C . ALA A 1 167 ? 1.960 -14.123 10.905 1.00 88.00 167 ALA A C 1
ATOM 1236 O O . ALA A 1 167 ? 0.873 -13.597 10.665 1.00 88.00 167 ALA A O 1
ATOM 1237 N N . PRO A 1 168 ? 2.061 -15.294 11.578 1.00 76.69 168 PRO A N 1
ATOM 1238 C CA . PRO A 1 168 ? 3.301 -15.999 11.925 1.00 76.69 168 PRO A CA 1
ATOM 1239 C C . PRO A 1 168 ? 4.030 -16.527 10.678 1.00 76.69 168 PRO A C 1
ATOM 1241 O O . PRO A 1 168 ? 3.404 -17.003 9.734 1.00 76.69 168 PRO A O 1
ATOM 1244 N N . ALA A 1 169 ? 5.359 -16.407 10.661 1.00 65.06 169 ALA A N 1
ATOM 1245 C CA . ALA A 1 169 ? 6.183 -16.990 9.603 1.00 65.06 169 ALA A CA 1
ATOM 1246 C C . ALA A 1 169 ? 6.063 -18.522 9.696 1.00 65.06 169 ALA A C 1
ATOM 1248 O O . ALA A 1 169 ? 6.228 -19.068 10.791 1.00 65.06 169 ALA A O 1
ATOM 1249 N N . PRO A 1 170 ? 5.706 -19.213 8.597 1.00 54.59 170 PRO A N 1
ATOM 1250 C CA . PRO A 1 170 ? 6.731 -19.651 7.646 1.00 54.59 170 PRO A CA 1
ATOM 1251 C C . PRO A 1 170 ? 6.282 -19.646 6.164 1.00 54.59 170 PRO A C 1
ATOM 1253 O O . PRO A 1 170 ? 6.781 -20.435 5.364 1.00 54.59 170 PRO A O 1
ATOM 1256 N N . ALA A 1 171 ? 5.339 -18.788 5.767 1.00 64.38 171 ALA A N 1
ATOM 1257 C CA . ALA A 1 171 ? 4.900 -18.710 4.372 1.00 64.38 171 ALA A CA 1
ATOM 1258 C C . ALA A 1 171 ? 5.893 -17.912 3.506 1.00 64.38 171 ALA A C 1
ATOM 1260 O O . ALA A 1 171 ? 6.419 -16.884 3.935 1.00 64.38 171 ALA A O 1
ATOM 1261 N N . ALA A 1 172 ? 6.136 -18.383 2.277 1.00 85.06 172 ALA A N 1
ATOM 1262 C CA . ALA A 1 172 ? 6.816 -17.597 1.249 1.00 85.06 172 ALA A CA 1
ATOM 1263 C C . ALA A 1 172 ? 6.152 -16.210 1.107 1.00 85.06 172 ALA A C 1
ATOM 1265 O O . ALA A 1 172 ? 4.950 -16.095 1.367 1.00 85.06 172 ALA A O 1
ATOM 1266 N N . PRO A 1 173 ? 6.893 -15.168 0.682 1.00 92.88 173 PRO A N 1
ATOM 1267 C CA . PRO A 1 173 ? 6.327 -13.836 0.525 1.00 92.88 173 PRO A CA 1
ATOM 1268 C C . PRO A 1 173 ? 5.052 -13.841 -0.317 1.00 92.88 173 PRO A C 1
ATOM 1270 O O . PRO A 1 173 ? 4.995 -14.447 -1.390 1.00 92.88 173 PRO A O 1
ATOM 1273 N N . VAL A 1 174 ? 4.031 -13.133 0.159 1.00 94.12 174 VAL A N 1
ATOM 1274 C CA . VAL A 1 174 ? 2.774 -12.978 -0.571 1.00 94.12 174 VAL A CA 1
ATOM 1275 C C . VAL A 1 174 ? 2.944 -11.845 -1.568 1.00 94.12 174 VAL A C 1
ATOM 1277 O O . VAL A 1 174 ? 3.258 -10.720 -1.182 1.00 94.12 174 VAL A O 1
ATOM 1280 N N . ARG A 1 175 ? 2.708 -12.126 -2.851 1.00 94.81 175 ARG A N 1
ATOM 1281 C CA . ARG A 1 175 ? 2.768 -11.131 -3.924 1.00 94.81 175 ARG A CA 1
ATOM 1282 C C . ARG A 1 175 ? 1.394 -10.927 -4.545 1.00 94.81 175 ARG A C 1
ATOM 1284 O O . ARG A 1 175 ? 0.803 -11.863 -5.075 1.00 94.81 175 ARG A O 1
ATOM 1291 N N . ILE A 1 176 ? 0.922 -9.685 -4.535 1.00 95.56 176 ILE A N 1
ATOM 1292 C CA . ILE A 1 176 ? -0.287 -9.262 -5.246 1.00 95.56 176 ILE A CA 1
ATOM 1293 C C . ILE A 1 176 ? 0.141 -8.613 -6.555 1.00 95.56 176 ILE A C 1
ATOM 1295 O O . ILE A 1 176 ? 0.921 -7.666 -6.536 1.00 95.56 176 ILE A O 1
ATOM 1299 N N . THR A 1 177 ? -0.348 -9.118 -7.684 1.00 94.12 177 THR A N 1
ATOM 1300 C CA . THR A 1 177 ? -0.029 -8.595 -9.020 1.00 94.12 177 THR A CA 1
ATOM 1301 C C . THR A 1 177 ? -1.257 -7.937 -9.650 1.00 94.12 177 THR A C 1
ATOM 1303 O O . THR A 1 177 ? -2.385 -8.283 -9.288 1.00 94.12 177 THR A O 1
ATOM 1306 N N . PRO A 1 178 ? -1.071 -6.971 -10.568 1.00 91.50 178 PRO A N 1
ATOM 1307 C CA . PRO A 1 178 ? -2.176 -6.459 -11.367 1.00 91.50 178 PRO A CA 1
ATOM 1308 C C . PRO A 1 178 ? -2.832 -7.554 -12.208 1.00 91.50 178 PRO A C 1
ATOM 1310 O O . PRO A 1 178 ? -2.136 -8.473 -12.648 1.00 91.50 178 PRO A O 1
ATOM 1313 N N . PRO A 1 179 ? -4.152 -7.452 -12.461 1.00 86.94 179 PRO A N 1
ATOM 1314 C CA . PRO A 1 179 ? -4.827 -8.317 -13.416 1.00 86.94 179 PRO A CA 1
ATOM 1315 C C . PRO A 1 179 ? -4.096 -8.299 -14.761 1.00 86.94 179 PRO A C 1
ATOM 1317 O O . PRO A 1 179 ? -3.567 -7.268 -15.181 1.00 86.94 179 PRO A O 1
ATOM 1320 N N . ALA A 1 180 ? -4.085 -9.440 -15.451 1.00 79.44 180 ALA A N 1
ATOM 1321 C CA . ALA A 1 180 ? -3.465 -9.559 -16.772 1.00 79.44 180 ALA A CA 1
ATOM 1322 C C . ALA A 1 180 ? -4.199 -8.742 -17.857 1.00 79.44 180 ALA A C 1
ATOM 1324 O O . ALA A 1 180 ? -3.677 -8.559 -18.958 1.00 79.44 180 ALA A O 1
ATOM 1325 N N . ASP A 1 181 ? -5.397 -8.252 -17.541 1.00 69.25 181 ASP A N 1
ATOM 1326 C CA . ASP A 1 181 ? -6.294 -7.592 -18.474 1.00 69.25 181 ASP A CA 1
ATOM 1327 C C . ASP A 1 181 ? -5.844 -6.158 -18.785 1.00 69.25 181 ASP A C 1
ATOM 1329 O O . ASP A 1 181 ? -5.504 -5.366 -17.905 1.00 69.25 181 ASP A O 1
ATOM 1333 N N . GLY A 1 182 ? -5.862 -5.803 -20.071 1.00 67.94 182 GLY A N 1
ATOM 1334 C CA . GLY A 1 182 ? -5.618 -4.442 -20.533 1.00 67.94 182 GLY A CA 1
ATOM 1335 C C . GLY A 1 182 ? -4.928 -4.371 -21.897 1.00 67.94 182 GLY A C 1
ATOM 1336 O O . GLY A 1 182 ? -4.396 -5.363 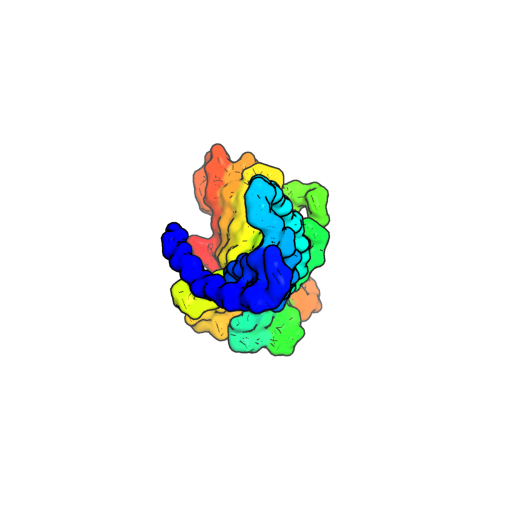-22.400 1.00 67.94 182 GLY A O 1
ATOM 1337 N N . PRO A 1 183 ? -4.908 -3.186 -22.527 1.00 71.50 183 PRO A N 1
ATOM 1338 C CA . PRO A 1 183 ? -4.234 -2.996 -23.803 1.00 71.50 183 PRO A CA 1
ATOM 1339 C C . PRO A 1 183 ? -2.731 -3.300 -23.685 1.00 71.50 183 PRO A C 1
ATOM 1341 O O . PRO A 1 183 ? -2.060 -2.903 -22.730 1.00 71.50 183 PRO A O 1
ATOM 1344 N N . ALA A 1 184 ? -2.175 -3.985 -24.687 1.00 77.81 184 ALA A N 1
ATOM 1345 C CA . ALA A 1 184 ? -0.747 -4.326 -24.757 1.00 77.81 184 ALA A CA 1
ATOM 1346 C C . ALA A 1 184 ? 0.161 -3.134 -25.146 1.00 77.81 184 ALA A C 1
ATOM 1348 O O . ALA A 1 184 ? 1.393 -3.252 -25.185 1.00 77.81 184 ALA A O 1
ATOM 1349 N N . GLY A 1 185 ? -0.447 -1.993 -25.489 1.00 87.44 185 GLY A N 1
ATOM 1350 C CA . GLY A 1 185 ? 0.244 -0.760 -25.854 1.00 87.44 185 GLY A CA 1
ATOM 1351 C C . GLY A 1 185 ? 0.823 -0.037 -24.640 1.00 87.44 185 GLY A C 1
ATOM 1352 O O . GLY A 1 185 ? 0.279 -0.109 -23.542 1.00 87.44 185 GLY A O 1
ATOM 1353 N N . LEU A 1 186 ? 1.928 0.676 -24.853 1.00 89.75 186 LEU A N 1
ATOM 1354 C CA . LEU A 1 186 ? 2.542 1.551 -23.860 1.00 89.75 186 LEU A CA 1
ATOM 1355 C C . LEU A 1 186 ? 2.474 3.010 -24.334 1.00 89.75 186 LEU A C 1
ATOM 1357 O O . LEU A 1 186 ? 2.579 3.254 -25.536 1.00 89.75 186 LEU A O 1
ATOM 1361 N N . PRO A 1 187 ? 2.376 3.982 -23.414 1.00 92.44 187 PRO A N 1
ATOM 1362 C CA . PRO A 1 187 ? 2.180 3.794 -21.977 1.00 92.44 187 PRO A CA 1
ATOM 1363 C C . PRO A 1 187 ? 0.759 3.345 -21.620 1.00 92.44 187 PRO A C 1
ATOM 1365 O O . PRO A 1 187 ? -0.206 3.756 -22.263 1.00 92.44 187 PRO A O 1
ATOM 1368 N N . ARG A 1 188 ? 0.623 2.556 -20.551 1.00 91.94 188 ARG A N 1
ATOM 1369 C CA . ARG A 1 188 ? -0.682 2.113 -20.031 1.00 91.94 188 ARG A CA 1
ATOM 1370 C C . ARG A 1 188 ? -0.786 2.290 -18.530 1.00 91.94 188 ARG A C 1
ATOM 1372 O O . ARG A 1 188 ? 0.226 2.336 -17.838 1.00 91.94 188 ARG A O 1
ATOM 1379 N N . THR A 1 189 ? -2.015 2.387 -18.046 1.00 92.25 189 THR A N 1
ATOM 1380 C CA . THR A 1 189 ? -2.306 2.387 -16.614 1.00 92.25 189 THR A CA 1
ATOM 1381 C C . THR A 1 189 ? -2.766 0.996 -16.219 1.00 92.25 189 THR A C 1
ATOM 1383 O O . THR A 1 189 ? -3.617 0.420 -16.891 1.00 92.25 189 THR A O 1
ATOM 1386 N N . VAL A 1 190 ? -2.185 0.466 -15.155 1.00 93.00 190 VAL A N 1
ATOM 1387 C CA . VAL A 1 190 ? -2.576 -0.798 -14.530 1.00 93.00 190 VAL A CA 1
ATOM 1388 C C . VAL A 1 190 ? -2.900 -0.531 -13.074 1.00 93.00 190 VAL A C 1
ATOM 1390 O O . VAL A 1 190 ? -2.286 0.341 -12.459 1.00 93.00 190 VAL A O 1
ATOM 1393 N N . GLN A 1 191 ? -3.864 -1.265 -12.536 1.00 94.25 191 GLN A N 1
ATOM 1394 C CA . GLN A 1 191 ? -4.331 -1.101 -11.168 1.00 94.25 191 GLN A CA 1
ATOM 1395 C C . GLN A 1 191 ? -4.443 -2.462 -10.498 1.00 94.25 191 GLN A C 1
ATOM 1397 O O . GLN A 1 191 ? -4.782 -3.453 -11.141 1.00 94.25 191 GLN A O 1
ATOM 1402 N N . TRP A 1 192 ? -4.156 -2.508 -9.204 1.00 95.69 192 TRP A N 1
ATOM 1403 C CA . TRP A 1 192 ? -4.487 -3.644 -8.362 1.00 95.69 192 TRP A CA 1
ATOM 1404 C C . TRP A 1 192 ? -4.994 -3.163 -7.022 1.00 95.69 192 TRP A C 1
ATOM 1406 O O . TRP A 1 192 ? -4.537 -2.161 -6.471 1.00 95.69 192 TRP A O 1
ATOM 1416 N N . VAL A 1 193 ? -5.973 -3.900 -6.520 1.00 97.00 193 VAL A N 1
ATOM 1417 C CA . VAL A 1 193 ? -6.667 -3.590 -5.282 1.00 97.00 193 VAL A CA 1
ATOM 1418 C C . VAL A 1 193 ? -6.550 -4.801 -4.382 1.00 97.00 193 VAL A C 1
ATOM 1420 O O . VAL A 1 193 ? -6.679 -5.937 -4.833 1.00 97.00 193 VAL A O 1
ATOM 1423 N N . TYR A 1 194 ? -6.270 -4.582 -3.109 1.00 97.75 194 TYR A N 1
ATOM 1424 C CA . TYR A 1 194 ? -6.207 -5.649 -2.120 1.00 97.75 194 TYR A CA 1
ATOM 1425 C C . TYR A 1 194 ? -6.474 -5.095 -0.735 1.00 97.75 194 TYR A C 1
ATOM 1427 O O . TYR A 1 194 ? -6.492 -3.886 -0.505 1.00 97.75 194 TYR A O 1
ATOM 1435 N N . THR A 1 195 ? -6.686 -6.001 0.206 1.00 98.06 195 THR A N 1
ATOM 1436 C CA . THR A 1 195 ? -6.897 -5.648 1.602 1.00 98.06 195 THR A CA 1
ATOM 1437 C C . THR A 1 195 ? -5.970 -6.396 2.518 1.00 98.06 195 THR A C 1
ATOM 1439 O O . THR A 1 195 ? -5.629 -7.542 2.234 1.00 98.06 195 THR A O 1
ATOM 1442 N N . ILE A 1 196 ? -5.619 -5.753 3.625 1.00 97.94 196 ILE A N 1
ATOM 1443 C CA . ILE A 1 196 ? -4.849 -6.357 4.706 1.00 97.94 196 ILE A CA 1
ATOM 1444 C C . ILE A 1 196 ? -5.647 -6.181 5.997 1.00 97.94 196 ILE A C 1
ATOM 1446 O O . ILE A 1 196 ? -5.992 -5.053 6.355 1.00 97.94 196 ILE A O 1
ATOM 1450 N N . GLY A 1 197 ? -5.968 -7.290 6.660 1.00 96.88 197 GLY A N 1
ATOM 1451 C CA . GLY A 1 197 ? -6.790 -7.324 7.871 1.00 96.88 197 GLY A CA 1
ATOM 1452 C C . GLY A 1 197 ? -6.655 -8.652 8.627 1.00 96.88 197 GLY A C 1
ATOM 1453 O O . GLY A 1 197 ? -5.653 -9.344 8.442 1.00 96.88 197 GLY A O 1
ATOM 1454 N N . PRO A 1 198 ? -7.634 -9.033 9.473 1.00 94.88 198 PRO A N 1
ATOM 1455 C CA . PRO A 1 198 ? -7.567 -10.257 10.280 1.00 94.88 198 PRO A CA 1
ATOM 1456 C C . PRO A 1 198 ? -7.391 -11.534 9.452 1.00 94.88 198 PRO A C 1
ATOM 1458 O O . PRO A 1 198 ? -6.715 -12.460 9.891 1.00 94.88 198 PRO A O 1
ATOM 1461 N N . ASP A 1 199 ? -7.942 -11.549 8.237 1.00 92.75 199 ASP A N 1
ATOM 1462 C CA . ASP A 1 199 ? -7.863 -12.672 7.296 1.00 92.75 199 ASP A CA 1
ATOM 1463 C C . ASP A 1 199 ? -6.548 -12.693 6.488 1.00 92.75 199 ASP A C 1
ATOM 1465 O O . ASP A 1 199 ? -6.407 -13.443 5.523 1.00 92.75 199 ASP A O 1
ATOM 1469 N N . GLY A 1 200 ? -5.580 -11.843 6.844 1.00 93.62 200 GLY A N 1
ATOM 1470 C CA . GLY A 1 200 ? -4.336 -11.666 6.104 1.00 93.62 200 GLY A CA 1
ATOM 1471 C C . GLY A 1 200 ? -4.502 -10.766 4.879 1.00 93.62 200 GLY A C 1
ATOM 1472 O O . GLY A 1 200 ? -5.234 -9.773 4.908 1.00 93.62 200 GLY A O 1
ATOM 1473 N N . ILE A 1 201 ? -3.765 -11.087 3.812 1.00 95.50 201 ILE A N 1
ATOM 1474 C CA . ILE A 1 201 ? -3.753 -10.322 2.560 1.00 95.50 201 ILE A CA 1
ATOM 1475 C C . ILE A 1 201 ? -4.708 -10.980 1.566 1.00 95.50 201 ILE A C 1
ATOM 1477 O O . ILE A 1 201 ? -4.515 -12.132 1.183 1.00 95.50 201 ILE A O 1
ATOM 1481 N N . VAL A 1 202 ? -5.708 -10.231 1.105 1.00 95.38 202 VAL A N 1
ATOM 1482 C CA . VAL A 1 202 ? -6.719 -10.715 0.154 1.00 95.38 202 VAL A CA 1
ATOM 1483 C C . VAL A 1 202 ? -6.736 -9.814 -1.073 1.00 95.38 202 VAL A C 1
ATOM 1485 O O . VAL A 1 202 ? -6.982 -8.612 -0.953 1.00 95.38 202 VAL A O 1
ATOM 1488 N N . ALA A 1 203 ? -6.488 -10.387 -2.253 1.00 93.25 203 ALA A N 1
ATOM 1489 C CA . ALA A 1 203 ? -6.624 -9.675 -3.521 1.00 93.25 203 ALA A CA 1
ATOM 1490 C C . ALA A 1 203 ? -8.096 -9.312 -3.779 1.00 93.25 203 ALA A C 1
ATOM 1492 O O . ALA A 1 203 ? -8.988 -10.149 -3.649 1.00 93.25 203 ALA A O 1
ATOM 1493 N N . GLY A 1 204 ? -8.343 -8.060 -4.148 1.00 83.81 204 GLY A N 1
ATOM 1494 C CA . GLY A 1 204 ? -9.626 -7.585 -4.650 1.00 83.81 204 GLY A CA 1
ATOM 1495 C C . GLY A 1 204 ? -9.646 -7.569 -6.176 1.00 83.81 204 GLY A C 1
ATOM 1496 O O . GLY A 1 204 ? -8.608 -7.655 -6.832 1.00 83.81 204 GLY A O 1
ATOM 1497 N N . ARG A 1 205 ? -10.841 -7.433 -6.754 1.00 69.00 205 ARG A N 1
ATOM 1498 C CA . ARG A 1 205 ? -10.967 -7.025 -8.157 1.00 69.00 205 ARG A CA 1
ATOM 1499 C C . ARG A 1 205 ? -10.941 -5.497 -8.203 1.00 69.00 205 ARG A C 1
ATOM 1501 O O . ARG A 1 205 ? -11.678 -4.871 -7.442 1.00 69.00 205 ARG A O 1
ATOM 1508 N N . GLY A 1 206 ? -10.035 -4.949 -9.012 1.00 52.69 206 GLY A N 1
ATOM 1509 C CA . GLY A 1 206 ? -10.013 -3.528 -9.367 1.00 52.69 206 GLY A CA 1
ATOM 1510 C C . GLY A 1 206 ? -11.062 -3.188 -10.412 1.00 52.69 206 GLY A C 1
ATOM 1511 O O . GLY A 1 206 ? -11.603 -4.136 -11.029 1.00 52.69 206 GLY A O 1
#

Sequence (206 aa):
MTGTPCNATEATAGGGVARSVCYADTKPTAAVTFLFTPGSPMPPLPPPPPAAPQERHAPRLTHGRAELTFSRHGDRWQHRVAIDGRMVAESIEDGPAARWPASPPLVDLSTATIAGRQTLVAVGLAGRSHFSASITPHPTRPDTFLFEIAARIHDRDAGLGSTYATAPAPAAPVRITPPADGPAGLPRTVQWVYTIGPDGIVAGRG

Foldseek 3Di:
DDDDDDDWDFDDDPQWTWTWDDDDDPDDDPTDIDTDHPPDDDPPDDDDPDPDPPPPDFDWDDFAQKIKTWDDDDQAIKIFIDGVNHTFKTWDFDDPPDLATLAARFRDWDWDQDPNWIWIWTWGDRPPKIKIWIKTDDPPDTQKIKIKIKMQDQDQPHPDWIWIDGPPDDDDIDTDGFDPDDDSDPRDMTMWMWMAGPVGIGTDDD